Protein AF-A0A838JG10-F1 (afdb_monomer_lite)

Structure (mmCIF, N/CA/C/O backbone):
data_AF-A0A838JG10-F1
#
_entry.id   AF-A0A838JG10-F1
#
loop_
_atom_site.group_PDB
_atom_site.id
_atom_site.type_symbol
_atom_site.label_atom_id
_atom_site.label_alt_id
_atom_site.label_comp_id
_atom_site.label_asym_id
_atom_site.label_entity_id
_atom_site.label_seq_id
_atom_site.pdbx_PDB_ins_code
_atom_site.Cartn_x
_atom_site.Cartn_y
_atom_site.Cartn_z
_atom_site.occupancy
_atom_site.B_iso_or_equiv
_atom_site.auth_seq_id
_atom_site.auth_comp_id
_atom_site.auth_asym_id
_atom_site.auth_atom_id
_atom_site.pdbx_PDB_model_num
ATOM 1 N N . MET A 1 1 ? -24.596 0.867 86.442 1.00 43.28 1 MET A N 1
ATOM 2 C CA . MET A 1 1 ? -25.183 0.324 85.199 1.00 43.28 1 MET A CA 1
ATOM 3 C C . MET A 1 1 ? -25.718 1.485 84.362 1.00 43.28 1 MET A C 1
ATOM 5 O O . MET A 1 1 ? -26.882 1.828 84.488 1.00 43.28 1 MET A O 1
ATOM 9 N N . HIS A 1 2 ? -24.872 2.139 83.561 1.00 41.28 2 HIS A N 1
ATOM 10 C CA . HIS A 1 2 ? -25.312 3.164 82.606 1.00 41.28 2 HIS A CA 1
ATOM 11 C C . HIS A 1 2 ? -24.772 2.788 81.225 1.00 41.28 2 HIS A C 1
ATOM 13 O O . HIS A 1 2 ? -23.592 2.983 80.945 1.00 41.28 2 HIS A O 1
ATOM 19 N N . HIS A 1 3 ? -25.624 2.199 80.384 1.00 44.94 3 HIS A N 1
ATOM 20 C CA . HIS A 1 3 ? -25.320 1.977 78.973 1.00 44.94 3 HIS A CA 1
ATOM 21 C C . HIS A 1 3 ? -25.663 3.246 78.189 1.00 44.94 3 HIS A C 1
ATOM 23 O O . HIS A 1 3 ? -26.809 3.686 78.161 1.00 44.94 3 HIS A O 1
ATOM 29 N N . ARG A 1 4 ? -24.643 3.839 77.568 1.00 45.00 4 ARG A N 1
ATOM 30 C CA . ARG A 1 4 ? -24.759 4.925 76.591 1.00 45.00 4 ARG A CA 1
ATOM 31 C C . ARG A 1 4 ? -25.087 4.300 75.225 1.00 45.00 4 ARG A C 1
ATOM 33 O O . ARG A 1 4 ? -24.318 3.440 74.796 1.00 45.00 4 ARG A O 1
ATOM 40 N N . PRO A 1 5 ? -26.174 4.685 74.533 1.00 54.97 5 PRO A N 1
ATOM 41 C CA . PRO A 1 5 ? -26.432 4.186 73.190 1.00 54.97 5 PRO A CA 1
ATOM 42 C C . PRO A 1 5 ? -25.495 4.873 72.186 1.00 54.97 5 PRO A C 1
ATOM 44 O O . PRO A 1 5 ? -25.271 6.084 72.257 1.00 54.97 5 PRO A O 1
ATOM 47 N N . LEU A 1 6 ? -24.920 4.084 71.274 1.00 50.41 6 LEU A N 1
ATOM 48 C CA . LEU A 1 6 ? -24.186 4.580 70.109 1.00 50.41 6 LEU A CA 1
ATOM 49 C C . LEU A 1 6 ? -25.152 5.297 69.149 1.00 50.41 6 LEU A C 1
ATOM 51 O O . LEU A 1 6 ? -26.265 4.810 68.947 1.00 50.41 6 LEU A O 1
ATOM 55 N N . PRO A 1 7 ? -24.747 6.417 68.530 1.00 48.59 7 PRO A N 1
ATOM 56 C CA . PRO A 1 7 ? -25.546 7.059 67.498 1.00 48.59 7 PRO A CA 1
ATOM 57 C C . PRO A 1 7 ? -25.518 6.210 66.221 1.00 48.59 7 PRO A C 1
ATOM 59 O O . PRO A 1 7 ? -24.455 5.938 65.662 1.00 48.59 7 PRO A O 1
ATOM 62 N N . SER A 1 8 ? -26.700 5.791 65.771 1.00 53.75 8 SER A N 1
ATOM 63 C CA . SER A 1 8 ? -26.920 5.171 64.467 1.00 53.75 8 SER A CA 1
ATOM 64 C C . SER A 1 8 ? -26.377 6.077 63.363 1.00 53.75 8 SER A C 1
ATOM 66 O O . SER A 1 8 ? -26.793 7.230 63.237 1.00 53.75 8 SER A O 1
ATOM 68 N N . ALA A 1 9 ? -25.437 5.560 62.573 1.00 51.34 9 ALA A N 1
ATOM 69 C CA . ALA A 1 9 ? -24.919 6.252 61.402 1.00 51.34 9 ALA A CA 1
ATOM 70 C C . ALA A 1 9 ? -26.061 6.511 60.397 1.00 51.34 9 ALA A C 1
ATOM 72 O O . ALA A 1 9 ? -26.888 5.618 60.175 1.00 51.34 9 ALA A O 1
ATOM 73 N N . PRO A 1 10 ? -26.131 7.700 59.774 1.00 46.53 10 PRO A N 1
ATOM 74 C CA . PRO A 1 10 ? -27.102 7.960 58.727 1.00 46.53 10 PRO A CA 1
ATOM 75 C C . PRO A 1 10 ? -26.766 7.070 57.530 1.00 46.53 10 PRO A C 1
ATOM 77 O O . PRO A 1 10 ? -25.676 7.150 56.963 1.00 46.53 10 PRO A O 1
ATOM 80 N N . SER A 1 11 ? -27.707 6.204 57.154 1.00 52.12 11 SER A N 1
ATOM 81 C CA . SER A 1 11 ? -27.669 5.528 55.861 1.00 52.12 11 SER A CA 1
ATOM 82 C C . SER A 1 11 ? -27.701 6.608 54.786 1.00 52.12 11 SER A C 1
ATOM 84 O O . SER A 1 11 ? -28.732 7.241 54.565 1.00 52.12 11 SER A O 1
ATOM 86 N N . VAL A 1 12 ? -26.551 6.862 54.163 1.00 50.47 12 VAL A N 1
ATOM 87 C CA . VAL A 1 12 ? -26.443 7.718 52.984 1.00 50.47 12 VAL A CA 1
ATOM 88 C C . VAL A 1 12 ? -27.123 6.965 51.845 1.00 50.47 12 VAL A C 1
ATOM 90 O O . VAL A 1 12 ? -26.507 6.182 51.128 1.00 50.47 12 VAL A O 1
ATOM 93 N N . LEU A 1 13 ? -28.436 7.155 51.734 1.00 50.59 13 LEU A N 1
ATOM 94 C CA . LEU A 1 13 ? -29.203 6.831 50.543 1.00 50.59 13 LEU A CA 1
ATOM 95 C C . LEU A 1 13 ? -28.667 7.731 49.427 1.00 50.59 13 LEU A C 1
ATOM 97 O O . LEU A 1 13 ? -29.033 8.903 49.337 1.00 50.59 13 LEU A O 1
ATOM 101 N N . LEU A 1 14 ? -27.757 7.200 48.606 1.00 57.00 14 LEU A N 1
ATOM 102 C CA . LEU A 1 14 ? -27.465 7.809 47.315 1.00 57.00 14 LEU A CA 1
ATOM 103 C C . LEU A 1 14 ? -28.790 7.970 46.549 1.00 57.00 14 LEU A C 1
ATOM 105 O O . LEU A 1 14 ? -29.633 7.068 46.590 1.00 57.00 14 LEU A O 1
ATOM 109 N N . PRO A 1 15 ? -29.004 9.098 45.854 1.00 52.41 15 PRO A N 1
ATOM 110 C CA . PRO A 1 15 ? -30.219 9.310 45.088 1.00 52.41 15 PRO A CA 1
ATOM 111 C C . PRO A 1 15 ? -30.260 8.307 43.929 1.00 52.41 15 PRO A C 1
ATOM 113 O O . PRO A 1 15 ? -29.590 8.472 42.913 1.00 52.41 15 PRO A O 1
ATOM 116 N N . SER A 1 16 ? -31.085 7.270 44.093 1.00 59.03 16 SER A N 1
ATOM 117 C CA . SER A 1 16 ? -31.352 6.186 43.133 1.00 59.03 16 SER A CA 1
ATOM 118 C C . SER A 1 16 ? -31.688 6.671 41.711 1.00 59.03 16 SER A C 1
ATOM 120 O O . SER A 1 16 ? -31.521 5.912 40.759 1.00 59.03 16 SER A O 1
ATOM 122 N N . ALA A 1 17 ? -32.112 7.930 41.553 1.00 59.62 17 ALA A N 1
ATOM 123 C CA . ALA A 1 17 ? -32.382 8.558 40.263 1.00 59.62 17 ALA A CA 1
ATOM 124 C C . ALA A 1 17 ? -31.129 8.679 39.370 1.00 59.62 17 ALA A C 1
ATOM 126 O O . ALA A 1 17 ? -31.182 8.307 38.202 1.00 59.62 17 ALA A O 1
ATOM 127 N N . ALA A 1 18 ? -29.980 9.094 39.921 1.00 68.06 18 ALA A N 1
ATOM 128 C CA . ALA A 1 18 ? -28.747 9.267 39.140 1.00 68.06 18 ALA A CA 1
ATOM 129 C C . ALA A 1 18 ? -28.160 7.927 38.655 1.00 68.06 18 ALA A C 1
ATOM 131 O O . ALA A 1 18 ? -27.518 7.844 37.608 1.00 68.06 18 ALA A O 1
ATOM 132 N N . GLU A 1 19 ? -28.402 6.856 39.412 1.00 76.50 19 GLU A N 1
ATOM 133 C CA . GLU A 1 19 ? -27.987 5.502 39.048 1.00 76.50 19 GLU A CA 1
ATOM 134 C C . GLU A 1 19 ? -28.847 4.930 37.908 1.00 76.50 19 GLU A C 1
ATOM 136 O O . GLU A 1 19 ? -28.346 4.188 37.060 1.00 76.50 19 GLU A O 1
ATOM 141 N N . GLY A 1 20 ? -30.130 5.309 37.853 1.00 81.44 20 GLY A N 1
ATOM 142 C CA . GLY A 1 20 ? -31.037 4.990 36.750 1.00 81.44 20 GLY A CA 1
ATOM 143 C C . GLY A 1 20 ? -30.605 5.639 35.435 1.00 81.44 20 GLY A C 1
ATOM 144 O O . GLY A 1 20 ? -30.523 4.950 34.417 1.00 81.44 20 GLY A O 1
ATOM 145 N N . ASP A 1 21 ? -30.242 6.923 35.475 1.00 89.50 21 ASP A N 1
ATOM 146 C CA . ASP A 1 21 ? -29.783 7.675 34.299 1.00 89.50 21 ASP A CA 1
ATOM 147 C C . ASP A 1 21 ? -28.481 7.097 33.720 1.00 89.50 21 ASP A C 1
ATOM 149 O O . ASP A 1 21 ? -28.356 6.911 32.507 1.00 89.50 21 ASP A O 1
ATOM 153 N N . LEU A 1 22 ? -27.525 6.722 34.580 1.00 90.25 22 LEU A N 1
ATOM 154 C CA . LEU A 1 22 ? -26.274 6.085 34.151 1.00 90.25 22 LEU A CA 1
ATOM 155 C C . LEU A 1 22 ? -26.526 4.717 33.494 1.00 90.25 22 LEU A C 1
ATOM 157 O O . LEU A 1 22 ? -25.921 4.393 32.470 1.00 90.25 22 LEU A O 1
ATOM 161 N N . ARG A 1 23 ? -27.434 3.911 34.060 1.00 93.81 23 ARG A N 1
ATOM 162 C CA . ARG A 1 23 ? -27.815 2.608 33.490 1.00 93.81 23 ARG A CA 1
ATOM 163 C C . ARG A 1 23 ? -28.500 2.770 32.134 1.00 93.81 23 ARG A C 1
ATOM 165 O O . ARG A 1 23 ? -28.189 2.014 31.218 1.00 93.81 23 ARG A O 1
ATOM 172 N N . GLN A 1 24 ? -29.375 3.765 31.977 1.00 93.56 24 GLN A N 1
ATOM 173 C CA . GLN A 1 24 ? -29.983 4.082 30.681 1.00 93.56 24 GLN A CA 1
ATOM 174 C C . GLN A 1 24 ? -28.935 4.521 29.654 1.00 93.56 24 GLN A C 1
ATOM 176 O O . GLN A 1 24 ? -28.964 4.042 28.521 1.00 93.56 24 GLN A O 1
ATOM 181 N N . MET A 1 25 ? -27.973 5.360 30.052 1.00 93.81 25 MET A N 1
ATOM 182 C CA . MET A 1 25 ? -26.877 5.787 29.180 1.00 93.81 25 MET A CA 1
ATOM 183 C C . MET A 1 25 ? -26.021 4.601 28.716 1.00 93.81 25 MET A C 1
ATOM 185 O O . MET A 1 25 ? -25.688 4.509 27.537 1.00 93.81 25 MET A O 1
ATOM 189 N N . LEU A 1 26 ? -25.703 3.659 29.612 1.00 96.50 26 LEU A N 1
ATOM 190 C CA . LEU A 1 26 ? -24.956 2.446 29.259 1.00 96.50 26 LEU A CA 1
ATOM 191 C C . LEU A 1 26 ? -25.726 1.551 28.285 1.00 96.50 26 LEU A C 1
ATOM 193 O O . LEU A 1 26 ? -25.140 1.080 27.312 1.00 96.50 26 LEU A O 1
ATOM 197 N N . LEU A 1 27 ? -27.030 1.350 28.501 1.00 96.94 27 LEU A N 1
ATOM 198 C CA . LEU A 1 27 ? -27.873 0.587 27.575 1.00 96.94 27 LEU A CA 1
ATOM 199 C C . LEU A 1 27 ? -27.954 1.262 26.201 1.00 96.94 27 LEU A C 1
ATOM 201 O O . LEU A 1 27 ? -27.868 0.585 25.176 1.00 96.94 27 LEU A O 1
ATOM 205 N N . HIS A 1 28 ? -28.068 2.591 26.174 1.00 97.69 28 HIS A N 1
ATOM 206 C CA . HIS A 1 28 ? -28.067 3.364 24.938 1.00 97.69 28 HIS A CA 1
ATOM 207 C C . HIS A 1 28 ? -26.740 3.223 24.182 1.00 97.69 28 HIS A C 1
ATOM 209 O O . HIS A 1 28 ? -26.737 2.905 22.994 1.00 97.69 28 HIS A O 1
ATOM 215 N N . LEU A 1 29 ? -25.610 3.383 24.878 1.00 97.25 29 LEU A N 1
ATOM 216 C CA . LEU A 1 29 ? -24.285 3.244 24.279 1.00 97.25 29 LEU A CA 1
ATOM 217 C C . LEU A 1 29 ? -24.046 1.815 23.769 1.00 97.25 29 LEU A C 1
ATOM 219 O O . LEU A 1 29 ? -23.514 1.627 22.678 1.00 97.25 29 LEU A O 1
ATOM 223 N N . GLN A 1 30 ? -24.478 0.800 24.522 1.00 97.56 30 GLN A N 1
ATOM 224 C CA . GLN A 1 30 ? -24.382 -0.600 24.112 1.00 97.56 30 GLN A CA 1
ATOM 225 C C . GLN A 1 30 ? -25.194 -0.871 22.838 1.00 97.56 30 GLN A C 1
ATOM 227 O O . GLN A 1 30 ? -24.690 -1.526 21.925 1.00 97.56 30 GLN A O 1
ATOM 232 N N . ALA A 1 31 ? -26.415 -0.335 22.740 1.00 97.25 31 ALA A N 1
ATOM 233 C CA . ALA A 1 31 ? -27.226 -0.429 21.528 1.00 97.25 31 ALA A CA 1
ATOM 234 C C . ALA A 1 31 ? -26.563 0.291 20.340 1.00 97.25 31 ALA A C 1
ATOM 236 O O . ALA A 1 31 ? -26.563 -0.227 19.222 1.00 97.25 31 ALA A O 1
ATOM 237 N N . GLN A 1 32 ? -25.938 1.447 20.581 1.00 97.94 32 GLN A N 1
ATOM 238 C CA . GLN A 1 32 ? -25.212 2.189 19.552 1.00 97.94 32 GLN A CA 1
ATOM 239 C C . GLN A 1 32 ? -23.989 1.414 19.042 1.00 97.94 32 GLN A C 1
ATOM 241 O O . GLN A 1 32 ? -23.772 1.340 17.833 1.00 97.94 32 GLN A O 1
ATOM 246 N N . VAL A 1 33 ? -23.214 0.791 19.936 1.00 98.12 33 VAL A N 1
ATOM 247 C CA . VAL A 1 33 ? -22.077 -0.061 19.553 1.00 98.12 33 VAL A CA 1
ATOM 248 C C . VAL A 1 33 ? -22.550 -1.268 18.746 1.00 98.12 33 VAL A C 1
ATOM 250 O O . VAL A 1 33 ? -21.944 -1.569 17.721 1.00 98.12 33 VAL A O 1
ATOM 253 N N . ALA A 1 34 ? -23.644 -1.920 19.150 1.00 97.62 34 ALA A N 1
ATOM 254 C CA . ALA A 1 34 ? -24.214 -3.037 18.398 1.00 97.62 34 ALA A CA 1
ATOM 255 C C . ALA A 1 34 ? -24.642 -2.613 16.981 1.00 97.62 34 ALA A C 1
ATOM 257 O O . ALA A 1 34 ? -24.308 -3.288 16.009 1.00 97.62 34 ALA A O 1
ATOM 258 N N . SER A 1 35 ? -25.293 -1.452 16.846 1.00 98.12 35 SER A N 1
ATOM 259 C CA . SER A 1 35 ? -25.674 -0.906 15.539 1.00 98.12 35 SER A CA 1
ATOM 260 C C . SER A 1 35 ? -24.460 -0.580 14.663 1.00 98.12 35 SER A C 1
ATOM 262 O O . SER A 1 35 ? -24.440 -0.926 13.484 1.00 98.12 35 SER A O 1
ATOM 264 N N . LEU A 1 36 ? -23.414 0.030 15.231 1.00 98.44 36 LEU A N 1
ATOM 265 C CA . LEU A 1 36 ? -22.176 0.314 14.498 1.00 98.44 36 LEU A CA 1
ATOM 266 C C . LEU A 1 36 ? -21.469 -0.969 14.052 1.00 98.44 36 LEU A C 1
ATOM 268 O O . LEU A 1 36 ? -20.949 -1.029 12.939 1.00 98.44 36 LEU A O 1
ATOM 272 N N . GLN A 1 37 ? -21.456 -2.001 14.895 1.00 97.38 37 GLN A N 1
ATOM 273 C CA . GLN A 1 37 ? -20.905 -3.306 14.536 1.00 97.38 37 GLN A CA 1
ATOM 274 C C . GLN A 1 37 ? -21.667 -3.925 13.361 1.00 97.38 37 GLN A C 1
ATOM 276 O O . GLN A 1 37 ? -21.029 -4.396 12.424 1.00 97.38 37 GLN A O 1
ATOM 281 N N . GLU A 1 38 ? -23.000 -3.863 13.362 1.00 98.06 38 GLU A N 1
ATOM 282 C CA . GLU A 1 38 ? -23.835 -4.354 12.258 1.00 98.06 38 GLU A CA 1
ATOM 283 C C . GLU A 1 38 ? -23.609 -3.569 10.954 1.00 98.06 38 GLU A C 1
ATOM 285 O O . GLU A 1 38 ? -23.497 -4.144 9.872 1.00 98.06 38 GLU A O 1
ATOM 290 N N . GLN A 1 39 ? -23.453 -2.247 11.041 1.00 97.81 39 GLN A N 1
ATOM 291 C CA . GLN A 1 39 ? -23.120 -1.425 9.875 1.00 97.81 39 GLN A CA 1
ATOM 292 C C . GLN A 1 39 ? -21.736 -1.765 9.306 1.00 97.81 39 GLN A C 1
ATOM 294 O O . GLN A 1 39 ? -21.566 -1.846 8.086 1.00 97.81 39 GLN A O 1
ATOM 299 N N . LEU A 1 40 ? -20.743 -1.993 10.171 1.00 97.88 40 LEU A N 1
ATOM 300 C CA . LEU A 1 40 ? -19.398 -2.384 9.753 1.00 97.88 40 LEU A CA 1
ATOM 301 C C . LEU A 1 40 ? -19.371 -3.781 9.129 1.00 97.88 40 LEU A C 1
ATOM 303 O O . LEU A 1 40 ? -18.676 -3.970 8.130 1.00 97.88 40 LEU A O 1
ATOM 307 N N . THR A 1 41 ? -20.117 -4.748 9.671 1.00 97.69 41 THR A N 1
ATOM 308 C CA . THR A 1 41 ? -20.202 -6.091 9.079 1.00 97.69 41 THR A CA 1
ATOM 309 C C . THR A 1 41 ? -20.883 -6.045 7.719 1.00 97.69 41 THR A C 1
ATOM 311 O O . THR A 1 41 ? -20.363 -6.632 6.771 1.00 97.69 41 THR A O 1
ATOM 314 N N . HIS A 1 42 ? -21.974 -5.287 7.584 1.00 97.81 42 HIS A N 1
ATOM 315 C CA . HIS A 1 42 ? -22.641 -5.084 6.301 1.00 97.81 42 HIS A CA 1
ATOM 316 C C . HIS A 1 42 ? -21.686 -4.486 5.258 1.00 97.81 42 HIS A C 1
ATOM 318 O O . HIS A 1 42 ? -21.533 -5.027 4.163 1.00 97.81 42 HIS A O 1
ATOM 324 N N . LEU A 1 43 ? -20.977 -3.407 5.607 1.00 97.69 43 LEU A N 1
ATOM 325 C CA . LEU A 1 43 ? -20.020 -2.780 4.696 1.00 97.69 43 LEU A CA 1
ATOM 326 C C . LEU A 1 43 ? -18.852 -3.716 4.346 1.00 97.69 43 LEU A C 1
ATOM 328 O O . LEU A 1 43 ? -18.413 -3.749 3.198 1.00 97.69 43 LEU A O 1
ATOM 332 N N . ALA A 1 44 ? -18.350 -4.494 5.309 1.00 94.81 44 ALA A N 1
ATOM 333 C CA . ALA A 1 44 ? -17.284 -5.461 5.065 1.00 94.81 44 ALA A CA 1
ATOM 334 C C . ALA A 1 44 ? -17.708 -6.539 4.056 1.00 94.81 44 ALA A C 1
ATOM 336 O O . ALA A 1 44 ? -16.923 -6.882 3.169 1.00 94.81 44 ALA A O 1
ATOM 337 N N . LEU A 1 45 ? -18.944 -7.039 4.157 1.00 97.62 45 LEU A N 1
ATOM 338 C CA . LEU A 1 45 ? -19.499 -8.005 3.207 1.00 97.62 45 LEU A CA 1
ATOM 339 C C . LEU A 1 45 ? -19.642 -7.406 1.804 1.00 97.62 45 LEU A C 1
ATOM 341 O O . LEU A 1 45 ? -19.237 -8.046 0.834 1.00 97.62 45 LEU A O 1
ATOM 345 N N . GLU A 1 46 ? -20.122 -6.168 1.688 1.00 97.25 46 GLU A N 1
ATOM 346 C CA . GLU A 1 46 ? -20.224 -5.478 0.394 1.00 97.25 46 GLU A CA 1
ATOM 347 C C . GLU A 1 46 ? -18.850 -5.288 -0.265 1.00 97.25 46 GLU A C 1
ATOM 349 O O . GLU A 1 46 ? -18.665 -5.615 -1.438 1.00 97.25 46 GLU A O 1
ATOM 354 N N . VAL A 1 47 ? -17.835 -4.873 0.499 1.00 96.19 47 VAL A N 1
ATOM 355 C CA . VAL A 1 47 ? -16.462 -4.738 -0.019 1.00 96.19 47 VAL A CA 1
ATOM 356 C C . VAL A 1 47 ? -15.892 -6.086 -0.476 1.00 96.19 47 VAL A C 1
ATOM 358 O O . VAL A 1 47 ? -15.158 -6.142 -1.467 1.00 96.19 47 VAL A O 1
ATOM 361 N N . LEU A 1 48 ? -16.193 -7.180 0.230 1.00 93.31 48 LEU A N 1
ATOM 362 C CA . LEU A 1 48 ? -15.771 -8.521 -0.181 1.00 93.31 48 LEU A CA 1
ATOM 363 C C . LEU A 1 48 ? -16.448 -8.942 -1.488 1.00 93.31 48 LEU A C 1
ATOM 36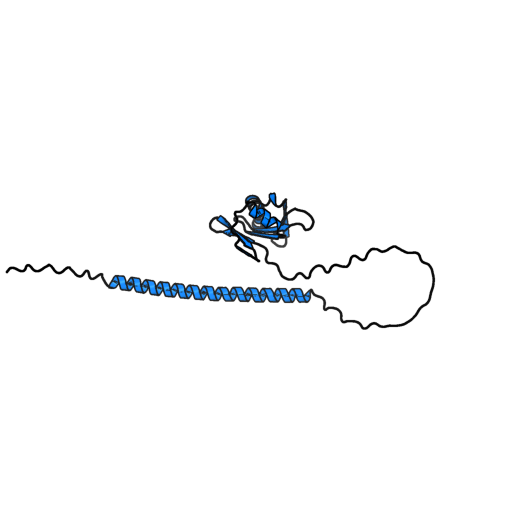5 O O . LEU A 1 48 ? -15.761 -9.413 -2.395 1.00 93.31 48 LEU A O 1
ATOM 369 N N . ARG A 1 49 ? -17.754 -8.695 -1.613 1.00 95.19 49 ARG A N 1
ATOM 370 C CA . ARG A 1 49 ? -18.531 -8.992 -2.818 1.00 95.19 49 ARG A CA 1
ATOM 371 C C . ARG A 1 49 ? -18.017 -8.229 -4.036 1.00 95.19 49 ARG A C 1
ATOM 373 O O . ARG A 1 49 ? -17.807 -8.822 -5.091 1.00 95.19 49 ARG A O 1
ATOM 380 N N . GLU A 1 50 ? -17.755 -6.9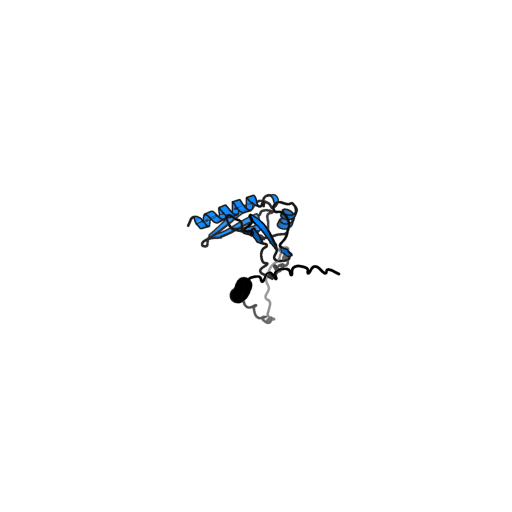30 -3.900 1.00 92.81 50 GLU A N 1
ATOM 381 C CA . GLU A 1 50 ? -17.180 -6.135 -4.992 1.00 92.81 50 GLU A CA 1
ATOM 382 C C . GLU A 1 50 ? -15.808 -6.660 -5.425 1.00 92.81 50 GLU A C 1
ATOM 384 O O . GLU A 1 50 ? -15.505 -6.736 -6.620 1.00 92.81 50 GLU A O 1
ATOM 389 N N . ARG A 1 51 ? -14.961 -7.041 -4.461 1.00 88.00 51 ARG A N 1
ATOM 390 C CA . ARG A 1 51 ? -13.639 -7.607 -4.756 1.00 88.00 51 ARG A CA 1
ATOM 391 C C . ARG A 1 51 ? -13.742 -8.927 -5.505 1.00 88.00 51 ARG A C 1
ATOM 393 O O . ARG A 1 51 ? -12.954 -9.133 -6.429 1.00 88.00 51 ARG A O 1
ATOM 400 N N . GLU A 1 52 ? -14.681 -9.788 -5.126 1.00 92.31 52 GLU A N 1
ATOM 401 C CA . GLU A 1 52 ? -14.941 -11.055 -5.809 1.00 92.31 52 GLU A CA 1
ATOM 402 C C . GLU A 1 52 ? -15.371 -10.807 -7.257 1.00 92.31 52 GLU A C 1
ATOM 404 O O . GLU A 1 52 ? -14.679 -11.257 -8.172 1.00 92.31 52 GLU A O 1
ATOM 409 N N . LEU A 1 53 ? -16.385 -9.965 -7.481 1.00 91.62 53 LEU A N 1
ATOM 410 C CA . LEU A 1 53 ? -16.853 -9.607 -8.826 1.00 91.62 53 LEU A CA 1
ATOM 411 C C . LEU A 1 53 ? -15.731 -9.038 -9.699 1.00 91.62 53 LEU A C 1
ATOM 413 O O . LEU A 1 53 ? -15.557 -9.431 -10.854 1.00 91.62 53 LEU A O 1
ATOM 417 N N . HIS A 1 54 ? -14.927 -8.126 -9.151 1.00 85.81 54 HIS A N 1
ATOM 418 C CA . HIS A 1 54 ? -13.816 -7.548 -9.896 1.00 85.81 54 HIS A CA 1
ATOM 419 C C . HIS A 1 54 ? -12.725 -8.591 -10.189 1.00 85.81 54 HIS A C 1
ATOM 421 O O . HIS A 1 54 ? -12.088 -8.550 -11.246 1.00 85.81 54 HIS A O 1
ATOM 427 N N . SER A 1 55 ? -12.503 -9.547 -9.285 1.00 81.56 55 SER A N 1
ATOM 428 C CA . SER A 1 55 ? -11.569 -10.648 -9.521 1.00 81.56 55 SER A CA 1
ATOM 429 C C . SER A 1 55 ? -12.050 -11.578 -10.638 1.00 81.56 55 SER A C 1
ATOM 431 O O . SER A 1 55 ? -11.266 -11.881 -11.539 1.00 81.56 55 SER A O 1
ATOM 433 N N . GLU A 1 56 ? -13.337 -11.929 -10.660 1.00 90.31 56 GLU A N 1
ATOM 434 C CA . GLU A 1 56 ? -13.951 -12.757 -11.702 1.00 90.31 56 GLU A CA 1
ATOM 435 C C . GLU A 1 56 ? -13.916 -12.073 -13.069 1.00 90.31 56 GLU A C 1
ATOM 437 O O . GLU A 1 56 ? -13.537 -12.688 -14.066 1.00 90.31 56 GLU A O 1
ATOM 442 N N . GLN A 1 57 ? -14.236 -10.777 -13.129 1.00 83.25 57 GLN A N 1
ATOM 443 C CA . GLN A 1 57 ? -14.131 -9.991 -14.361 1.00 83.25 57 GLN A CA 1
ATOM 444 C C . GLN A 1 57 ? -12.705 -9.999 -14.914 1.00 83.25 57 GLN A C 1
ATOM 446 O O . GLN A 1 57 ? -12.502 -10.157 -16.118 1.00 83.25 57 GLN A O 1
ATOM 451 N N . ARG A 1 58 ? -11.701 -9.859 -14.039 1.00 85.06 58 ARG A N 1
ATOM 452 C CA . ARG A 1 58 ? -10.293 -9.927 -14.440 1.00 85.06 58 ARG A CA 1
ATOM 453 C C . ARG A 1 58 ? -9.897 -11.321 -14.914 1.00 85.06 58 ARG A C 1
ATOM 455 O O . ARG A 1 58 ? -9.122 -11.402 -15.860 1.00 85.06 58 ARG A O 1
ATOM 462 N N . LEU A 1 59 ? -10.406 -12.386 -14.295 1.00 81.19 59 LEU A N 1
ATOM 463 C CA . LEU A 1 59 ? -10.179 -13.757 -14.760 1.00 81.19 59 LEU A CA 1
ATOM 464 C C . LEU A 1 59 ? -10.780 -13.964 -16.152 1.00 81.19 59 LEU A C 1
ATOM 466 O O . LEU A 1 59 ? -10.045 -14.344 -17.057 1.00 81.19 59 LEU A O 1
ATOM 470 N N . ARG A 1 60 ? -12.043 -13.580 -16.369 1.00 86.44 60 ARG A N 1
ATOM 471 C CA . ARG A 1 60 ? -12.685 -13.652 -17.694 1.00 86.44 60 ARG A CA 1
ATOM 472 C C . ARG A 1 60 ? -11.937 -12.849 -18.756 1.00 86.44 60 ARG A C 1
ATOM 474 O O . ARG A 1 60 ? -11.740 -13.325 -19.866 1.00 86.44 60 ARG A O 1
ATOM 481 N N . ALA A 1 61 ? -11.480 -11.642 -18.424 1.00 85.00 61 ALA A N 1
ATOM 482 C CA . ALA A 1 61 ? -10.692 -10.821 -19.343 1.00 85.00 61 ALA A CA 1
ATOM 483 C C . ALA A 1 61 ? -9.313 -11.427 -19.668 1.00 85.00 61 ALA A C 1
ATOM 485 O O . ALA A 1 61 ? -8.743 -11.129 -20.713 1.00 85.00 61 ALA A O 1
ATOM 486 N N . LEU A 1 62 ? -8.749 -12.245 -18.774 1.00 79.81 62 LEU A N 1
ATOM 487 C CA . LEU A 1 62 ? -7.522 -12.991 -19.049 1.00 79.81 62 LEU A CA 1
ATOM 488 C C . LEU A 1 62 ? -7.803 -14.250 -19.869 1.00 79.81 62 LEU A C 1
ATOM 490 O O . LEU A 1 62 ? -7.016 -14.561 -20.756 1.00 79.81 62 LEU A O 1
ATOM 494 N N . GLU A 1 63 ? -8.915 -14.941 -19.622 1.00 81.75 63 GLU A N 1
ATOM 495 C CA . GLU A 1 63 ? -9.347 -16.097 -20.417 1.00 81.75 63 GLU A CA 1
ATOM 496 C C . GLU A 1 63 ? -9.545 -15.728 -21.890 1.00 81.75 63 GLU A C 1
ATOM 498 O O . GLU A 1 63 ? -9.099 -16.467 -22.761 1.00 81.75 63 GLU A O 1
ATOM 503 N N . THR A 1 64 ? -10.103 -14.551 -22.194 1.00 80.94 64 THR A N 1
ATOM 504 C CA . THR A 1 64 ? -10.244 -14.082 -23.587 1.00 80.94 64 THR A CA 1
ATOM 505 C C . THR A 1 64 ? -8.910 -13.780 -24.276 1.00 80.94 64 THR A C 1
ATOM 507 O O . THR A 1 64 ? -8.847 -13.761 -25.503 1.00 80.94 64 THR A O 1
ATOM 510 N N . LEU A 1 65 ? -7.840 -13.546 -23.509 1.00 76.56 65 LEU A N 1
ATOM 511 C CA . LEU A 1 65 ? -6.487 -13.298 -24.017 1.00 76.56 65 LEU A CA 1
ATOM 512 C C . LEU A 1 65 ? -5.658 -14.583 -24.167 1.00 76.56 65 LEU A C 1
ATOM 514 O O . LEU A 1 65 ? -4.574 -14.528 -24.749 1.00 76.56 65 LEU A O 1
ATOM 518 N N . VAL A 1 66 ? -6.130 -15.722 -23.650 1.00 63.03 66 VAL A N 1
ATOM 519 C CA . VAL A 1 66 ? -5.493 -17.029 -23.839 1.00 63.03 66 VAL A CA 1
ATOM 520 C C . VAL A 1 66 ? -6.119 -17.686 -25.076 1.00 63.03 66 VAL A C 1
ATOM 522 O O . VAL A 1 66 ? -7.296 -18.037 -25.043 1.00 63.03 66 VAL A O 1
ATOM 525 N N . PRO A 1 67 ? -5.375 -17.871 -26.185 1.00 56.16 67 PRO A N 1
ATOM 526 C CA . PRO A 1 67 ? -5.886 -18.613 -27.334 1.00 56.16 67 PRO A CA 1
ATOM 527 C C . PRO A 1 67 ? -6.237 -20.046 -26.908 1.00 56.16 67 PRO A C 1
ATOM 529 O O . PRO A 1 67 ? -5.475 -20.631 -26.129 1.00 56.16 67 PRO A O 1
ATOM 532 N N . PRO A 1 68 ? -7.326 -20.651 -27.420 1.00 52.00 68 PRO A N 1
ATOM 533 C CA . PRO A 1 68 ? -7.572 -22.066 -27.190 1.00 52.00 68 PRO A CA 1
ATOM 534 C C . PRO A 1 68 ? -6.371 -22.833 -27.741 1.00 52.00 68 PRO A C 1
ATOM 536 O O . PRO A 1 68 ? -6.006 -22.678 -28.909 1.00 52.00 68 PRO A O 1
ATOM 539 N N . ALA A 1 69 ? -5.709 -23.602 -26.876 1.00 46.44 69 ALA A N 1
ATOM 540 C CA . ALA A 1 69 ? -4.614 -24.465 -27.277 1.00 46.44 69 ALA A CA 1
ATOM 541 C C . ALA A 1 69 ? -5.086 -25.321 -28.457 1.00 46.44 69 ALA A C 1
ATOM 543 O O . ALA A 1 69 ? -6.105 -26.007 -28.370 1.00 46.44 69 ALA A O 1
ATOM 544 N N . ALA A 1 70 ? -4.359 -25.203 -29.567 1.00 43.84 70 ALA A N 1
ATOM 545 C CA . ALA A 1 70 ? -4.606 -25.934 -30.791 1.00 43.84 70 ALA A CA 1
ATOM 546 C C . ALA A 1 70 ? -4.835 -27.421 -30.490 1.00 43.84 70 ALA A C 1
ATOM 548 O O . ALA A 1 70 ? -4.067 -28.063 -29.771 1.00 43.84 70 ALA A O 1
ATOM 549 N N . THR A 1 71 ? -5.910 -27.947 -31.063 1.00 46.22 71 THR A N 1
ATOM 550 C CA . THR A 1 71 ? -6.202 -29.374 -31.159 1.00 46.22 71 THR A CA 1
ATOM 551 C C . THR A 1 71 ? -4.974 -30.148 -31.652 1.00 46.22 71 THR A C 1
ATOM 553 O O . THR A 1 71 ? -4.306 -29.684 -32.581 1.00 46.22 71 THR A O 1
ATOM 556 N N . PRO A 1 72 ? -4.669 -31.333 -31.094 1.00 44.50 72 PRO A N 1
ATOM 557 C CA . PRO A 1 72 ? -3.594 -32.173 -31.601 1.00 44.50 72 PRO A CA 1
ATOM 558 C C . PRO A 1 72 ? -3.962 -32.662 -33.009 1.00 44.50 72 PRO A C 1
ATOM 560 O O . PRO A 1 72 ? -4.847 -33.498 -33.178 1.00 44.50 72 PRO A O 1
ATOM 563 N N . HIS A 1 73 ? -3.304 -32.111 -34.030 1.00 38.91 73 HIS A N 1
ATOM 564 C CA . HIS A 1 73 ? -3.405 -32.610 -35.399 1.00 38.91 73 HIS A CA 1
ATOM 565 C C . HIS A 1 73 ? -2.734 -33.992 -35.480 1.00 38.91 73 HIS A C 1
ATOM 567 O O . HIS A 1 73 ? -1.574 -34.115 -35.076 1.00 38.91 73 HIS A O 1
ATOM 573 N N . PRO A 1 74 ? -3.416 -35.035 -35.988 1.00 38.91 74 PRO A N 1
ATOM 574 C CA . PRO A 1 74 ? -2.787 -36.323 -36.213 1.00 38.91 74 PRO A CA 1
ATOM 575 C C . PRO A 1 74 ? -1.797 -36.212 -37.374 1.00 38.91 74 PRO A C 1
ATOM 577 O O . PRO A 1 74 ? -2.111 -35.705 -38.451 1.00 38.91 74 PRO A O 1
ATOM 580 N N . SER A 1 75 ? -0.584 -36.689 -37.117 1.00 42.47 75 SER A N 1
ATOM 581 C CA . SER A 1 75 ? 0.504 -36.861 -38.068 1.00 42.47 75 SER A CA 1
ATOM 582 C C . SER A 1 75 ? 0.031 -37.566 -39.343 1.00 42.47 75 SER A C 1
ATOM 584 O O . SER A 1 75 ? -0.315 -38.746 -39.305 1.00 42.47 75 SER A O 1
ATOM 586 N N . SER A 1 76 ? 0.068 -36.868 -40.480 1.00 33.16 76 SER A N 1
ATOM 587 C CA . SER A 1 76 ? -0.043 -37.498 -41.797 1.00 33.16 76 SER A CA 1
ATOM 588 C C . SER A 1 76 ? 1.354 -37.907 -42.253 1.00 33.16 76 SER A C 1
ATOM 590 O O . SER A 1 76 ? 2.165 -37.076 -42.659 1.00 33.16 76 SER A O 1
ATOM 592 N N . LEU A 1 77 ? 1.640 -39.199 -42.122 1.00 37.59 77 LEU A N 1
ATOM 593 C CA . LEU A 1 77 ? 2.782 -39.861 -42.738 1.00 37.59 77 LEU A CA 1
ATOM 594 C C . LEU A 1 77 ? 2.572 -39.998 -44.255 1.00 37.59 77 LEU A C 1
ATOM 596 O O . LEU A 1 77 ? 1.466 -40.276 -44.705 1.00 37.59 77 LEU A O 1
ATOM 600 N N . ALA A 1 78 ? 3.704 -39.933 -44.959 1.00 35.00 78 ALA A N 1
ATOM 601 C CA . ALA A 1 78 ? 3.988 -40.473 -46.290 1.00 35.00 78 ALA A CA 1
ATOM 602 C C . ALA A 1 78 ? 3.579 -39.651 -47.526 1.00 35.00 78 ALA A C 1
ATOM 604 O O . ALA A 1 78 ? 2.410 -39.572 -47.885 1.00 35.00 78 ALA A O 1
ATOM 605 N N . GLN A 1 79 ? 4.613 -39.145 -48.213 1.00 36.72 79 GLN A N 1
ATOM 606 C CA . GLN A 1 79 ? 4.995 -39.407 -49.620 1.00 36.72 79 GLN A CA 1
ATOM 607 C C . GLN A 1 79 ? 5.649 -38.148 -50.211 1.00 36.72 79 GLN A C 1
ATOM 609 O O . GLN A 1 79 ? 5.214 -37.039 -49.936 1.00 36.72 79 GLN A O 1
ATOM 614 N N . ASP A 1 80 ? 6.646 -38.193 -51.081 1.00 32.53 80 ASP A N 1
ATOM 615 C CA . ASP A 1 80 ? 7.753 -39.111 -51.328 1.00 32.53 80 ASP A CA 1
ATOM 616 C C . ASP A 1 80 ? 8.776 -38.276 -52.132 1.00 32.53 80 ASP A C 1
ATOM 618 O O . ASP A 1 80 ? 8.470 -37.193 -52.635 1.00 32.53 80 ASP A O 1
ATOM 622 N N . GLN A 1 81 ? 10.012 -38.739 -52.186 1.00 36.16 81 GLN A N 1
ATOM 623 C CA . GLN A 1 81 ? 11.195 -38.004 -52.641 1.00 36.16 81 GLN A CA 1
ATOM 624 C C . GLN A 1 81 ? 11.188 -37.624 -54.136 1.00 36.16 81 GLN A C 1
ATOM 626 O O . GLN A 1 81 ? 10.813 -38.439 -54.967 1.00 36.16 81 GLN A O 1
ATOM 631 N N . THR A 1 82 ? 11.802 -36.481 -54.488 1.00 30.52 82 THR A N 1
ATOM 632 C CA . THR A 1 82 ? 12.737 -36.426 -55.636 1.00 30.52 82 THR A CA 1
ATOM 633 C C . THR A 1 82 ? 13.824 -35.357 -55.443 1.00 30.52 82 THR A C 1
ATOM 635 O O . THR A 1 82 ? 13.578 -34.157 -55.461 1.00 30.52 82 THR A O 1
ATOM 638 N N . THR A 1 83 ? 15.030 -35.876 -55.226 1.00 34.25 83 THR A N 1
ATOM 639 C CA . THR A 1 83 ? 16.407 -35.401 -55.437 1.00 34.25 83 THR A CA 1
ATOM 640 C C . THR A 1 83 ? 16.637 -34.125 -56.263 1.00 34.25 83 THR A C 1
ATOM 642 O O . THR A 1 83 ? 16.158 -34.037 -57.389 1.00 34.25 83 THR A O 1
ATOM 645 N N . THR A 1 84 ? 17.512 -33.222 -55.780 1.00 30.34 84 THR A N 1
ATOM 646 C CA . THR A 1 84 ? 18.786 -32.804 -56.433 1.00 30.34 84 THR A CA 1
ATOM 647 C C . THR A 1 84 ? 19.527 -31.737 -55.602 1.00 30.34 84 THR A C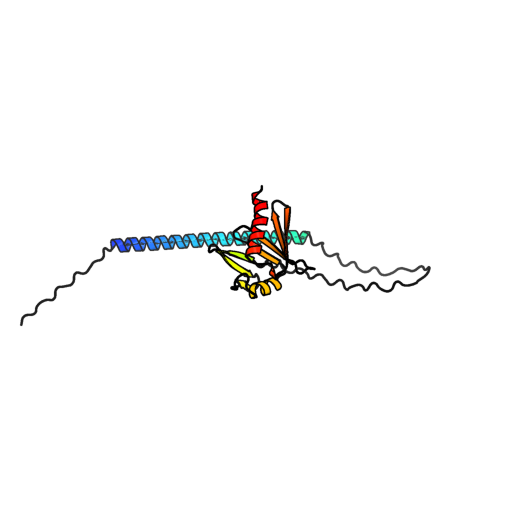 1
ATOM 649 O O . THR A 1 84 ? 19.002 -30.655 -55.378 1.00 30.34 84 THR A O 1
ATOM 652 N N . GLY A 1 85 ? 20.788 -32.023 -55.242 1.00 29.30 85 GLY A N 1
ATOM 653 C CA . GLY A 1 85 ? 21.875 -31.028 -55.263 1.00 29.30 85 GLY A CA 1
ATOM 654 C C . GLY A 1 85 ? 22.308 -30.318 -53.966 1.00 29.30 85 GLY A C 1
ATOM 655 O O . GLY A 1 85 ? 21.720 -29.321 -53.580 1.00 29.30 85 GLY A O 1
ATOM 656 N N . ALA A 1 86 ? 23.473 -30.747 -53.455 1.00 30.11 86 ALA A N 1
ATOM 657 C CA . ALA A 1 86 ? 24.516 -29.969 -52.754 1.00 30.11 86 ALA A CA 1
ATOM 658 C C . ALA A 1 86 ? 24.329 -29.525 -51.275 1.00 30.11 86 ALA A C 1
ATOM 660 O O . ALA A 1 86 ? 23.447 -28.756 -50.913 1.00 30.11 86 ALA A O 1
ATOM 661 N N . LEU A 1 87 ? 25.286 -29.949 -50.435 1.00 41.62 87 LEU A N 1
ATOM 662 C CA . LEU A 1 87 ? 25.607 -29.460 -49.079 1.00 41.62 87 LEU A CA 1
ATOM 663 C C . LEU A 1 87 ? 26.951 -28.692 -49.145 1.00 41.62 87 LEU A C 1
ATOM 665 O O . LEU A 1 87 ? 27.782 -29.066 -49.977 1.00 41.62 87 LEU A O 1
ATOM 669 N N . PRO A 1 88 ? 27.205 -27.660 -48.302 1.00 39.78 88 PRO A N 1
ATOM 670 C CA . PRO A 1 88 ? 27.576 -27.916 -46.904 1.00 39.78 88 PRO A CA 1
ATOM 671 C C . PRO A 1 88 ? 27.046 -26.917 -45.847 1.00 39.78 88 PRO A C 1
ATOM 673 O O . PRO A 1 88 ? 27.165 -25.706 -45.973 1.00 39.78 88 PRO A O 1
ATOM 676 N N . VAL A 1 89 ? 26.518 -27.496 -44.761 1.00 45.56 89 VAL A N 1
ATOM 677 C CA . VAL A 1 89 ? 26.653 -27.124 -43.332 1.00 45.56 89 VAL A CA 1
ATOM 678 C C . VAL A 1 89 ? 26.705 -25.630 -42.938 1.00 45.56 89 VAL A C 1
ATOM 680 O O . VAL A 1 89 ? 27.735 -24.982 -43.100 1.00 45.56 89 VAL A O 1
ATOM 683 N N . PRO A 1 90 ? 25.714 -25.151 -42.160 1.00 44.97 90 PRO A N 1
ATOM 684 C CA . PRO A 1 90 ? 25.939 -24.220 -41.057 1.00 44.97 90 PRO A CA 1
ATOM 685 C C . PRO A 1 90 ? 26.050 -24.996 -39.723 1.00 44.97 90 PRO A C 1
ATOM 687 O O . PRO A 1 90 ? 25.160 -25.793 -39.409 1.00 44.97 90 PRO A O 1
ATOM 690 N N . PRO A 1 91 ? 27.092 -24.802 -38.890 1.00 42.28 91 PRO A N 1
ATOM 691 C CA . PRO A 1 91 ? 27.101 -25.382 -37.557 1.00 42.28 91 PRO A CA 1
ATOM 692 C C . PRO A 1 91 ? 26.176 -24.570 -36.645 1.00 42.28 91 PRO A C 1
ATOM 694 O O . PRO A 1 91 ? 26.498 -23.474 -36.202 1.00 42.28 91 PRO A O 1
ATOM 697 N N . GLN A 1 92 ? 25.004 -25.153 -36.402 1.00 42.47 92 GLN A N 1
ATOM 698 C CA . GLN A 1 92 ? 24.313 -25.168 -35.115 1.00 42.47 92 GLN A CA 1
ATOM 699 C C . GLN A 1 92 ? 24.302 -23.834 -34.354 1.00 42.47 92 GLN A C 1
ATOM 701 O O . GLN A 1 92 ? 25.056 -23.619 -33.405 1.00 42.47 92 GLN A O 1
ATOM 706 N N . ALA A 1 93 ? 23.320 -22.988 -34.676 1.00 33.28 93 ALA A N 1
ATOM 707 C CA . ALA A 1 93 ? 22.707 -22.191 -33.627 1.00 33.28 93 ALA A CA 1
ATOM 708 C C . ALA A 1 93 ? 22.171 -23.191 -32.598 1.00 33.28 93 ALA A C 1
ATOM 710 O O . ALA A 1 93 ? 21.182 -23.877 -32.860 1.00 33.28 93 ALA A O 1
ATOM 711 N N . LEU A 1 94 ? 22.876 -23.334 -31.470 1.00 34.09 94 LEU A N 1
ATOM 712 C CA . LEU A 1 94 ? 22.346 -24.006 -30.295 1.00 34.09 94 LEU A CA 1
ATOM 713 C C . LEU A 1 94 ? 20.951 -23.435 -30.073 1.00 34.09 94 LEU A C 1
ATOM 715 O O . LEU A 1 94 ? 20.797 -22.272 -29.690 1.00 34.09 94 LEU A O 1
ATOM 719 N N . ALA A 1 95 ? 19.945 -24.261 -30.355 1.00 38.41 95 ALA A N 1
ATOM 720 C CA . ALA A 1 95 ? 18.602 -24.071 -29.873 1.00 38.41 95 ALA A CA 1
ATOM 721 C C . ALA A 1 95 ? 18.742 -23.970 -28.358 1.00 38.41 95 ALA A C 1
ATOM 723 O O . ALA A 1 95 ? 18.876 -24.968 -27.651 1.00 38.41 95 ALA A O 1
ATOM 724 N N . SER A 1 96 ? 18.815 -22.731 -27.874 1.00 43.16 96 SER A N 1
ATOM 725 C CA . SER A 1 96 ? 18.634 -22.449 -26.466 1.00 43.16 96 SER A CA 1
ATOM 726 C C . SER A 1 96 ? 17.312 -23.120 -26.127 1.00 43.16 96 SER A C 1
ATOM 728 O O . SER A 1 96 ? 16.327 -22.806 -26.805 1.00 43.16 96 SER A O 1
ATOM 730 N N . PRO A 1 97 ? 17.264 -24.071 -25.176 1.00 39.09 97 PRO A N 1
ATOM 731 C CA . PRO A 1 97 ? 15.989 -24.611 -24.757 1.00 39.09 97 PRO A CA 1
ATOM 732 C C . PRO A 1 97 ? 15.163 -23.392 -24.384 1.00 39.09 97 PRO A C 1
ATOM 734 O O . PRO A 1 97 ? 15.589 -22.582 -23.553 1.00 39.09 97 PRO A O 1
ATOM 737 N N . SER A 1 98 ? 14.056 -23.200 -25.097 1.00 42.16 98 SER A N 1
ATOM 738 C CA . SER A 1 98 ? 13.052 -22.191 -24.823 1.00 42.16 98 SER A CA 1
ATOM 739 C C . SER A 1 98 ? 12.556 -22.487 -23.420 1.00 42.16 98 SER A C 1
ATOM 741 O O . SER A 1 98 ? 11.609 -23.237 -23.205 1.00 42.16 98 SER A O 1
ATOM 743 N N . ARG A 1 99 ? 13.294 -21.957 -22.438 1.00 44.28 99 ARG A N 1
ATOM 744 C CA . ARG A 1 99 ? 12.974 -22.052 -21.028 1.00 44.28 99 ARG A CA 1
ATOM 745 C C . ARG A 1 99 ? 11.557 -21.511 -20.952 1.00 44.28 99 ARG A C 1
ATOM 747 O O . ARG A 1 99 ? 11.375 -20.350 -21.330 1.00 44.28 99 ARG A O 1
ATOM 754 N N . PRO A 1 100 ? 10.564 -22.311 -20.531 1.00 39.38 100 PRO A N 1
ATOM 755 C CA . PRO A 1 100 ? 9.232 -21.781 -20.342 1.00 39.38 100 PRO A CA 1
ATOM 756 C C . PRO A 1 100 ? 9.399 -20.612 -19.379 1.00 39.38 100 PRO A C 1
ATOM 758 O O . PRO A 1 100 ? 9.851 -20.788 -18.242 1.00 39.38 100 PRO A O 1
ATOM 761 N N . ALA A 1 101 ? 9.160 -19.393 -19.870 1.00 37.91 101 ALA A N 1
ATOM 762 C CA . ALA A 1 101 ? 9.086 -18.249 -18.989 1.00 37.91 101 ALA A CA 1
ATOM 763 C C . ALA A 1 101 ? 8.010 -18.627 -17.967 1.00 37.91 101 ALA A C 1
ATOM 765 O O . ALA A 1 101 ? 6.914 -19.017 -18.377 1.00 37.91 101 ALA A O 1
ATOM 766 N N . PRO A 1 102 ? 8.346 -18.643 -16.667 1.00 42.06 102 PRO A N 1
ATOM 767 C CA . PRO A 1 102 ? 7.524 -19.287 -15.662 1.00 42.06 102 PRO A CA 1
ATOM 768 C C . PRO A 1 102 ? 6.114 -18.724 -15.753 1.00 42.06 102 PRO A C 1
ATOM 770 O O . PRO A 1 102 ? 5.934 -17.500 -15.730 1.00 42.06 102 PRO A O 1
ATOM 773 N N . VAL A 1 103 ? 5.145 -19.635 -15.882 1.00 38.22 103 VAL A N 1
ATOM 774 C CA . VAL A 1 103 ? 3.718 -19.372 -15.706 1.00 38.22 103 VAL A CA 1
ATOM 775 C C . VAL A 1 103 ? 3.606 -18.417 -14.527 1.00 38.22 103 VAL A C 1
ATOM 777 O O . VAL A 1 103 ? 4.055 -18.731 -13.421 1.00 38.22 103 VAL A O 1
ATOM 780 N N . ARG A 1 104 ? 3.120 -17.196 -14.776 1.00 47.19 104 ARG A N 1
ATOM 781 C CA . ARG A 1 104 ? 2.968 -16.187 -13.727 1.00 47.19 104 ARG A CA 1
ATOM 782 C C . ARG A 1 104 ? 1.792 -16.584 -12.851 1.00 47.19 104 ARG A C 1
ATOM 784 O O . ARG A 1 104 ? 0.696 -16.054 -12.975 1.00 47.19 104 ARG A O 1
ATOM 791 N N . ILE A 1 105 ? 2.055 -17.538 -11.969 1.00 35.22 105 ILE A N 1
ATOM 792 C CA . ILE A 1 105 ? 1.174 -17.916 -10.882 1.00 35.22 105 ILE A CA 1
ATOM 793 C C . ILE A 1 105 ? 1.134 -16.728 -9.922 1.00 35.22 105 ILE A C 1
ATOM 795 O O . ILE A 1 105 ? 2.125 -16.388 -9.271 1.00 35.22 105 ILE A O 1
ATOM 799 N N . GLY A 1 106 ? -0.036 -16.101 -9.869 1.00 43.62 106 GLY A N 1
ATOM 800 C CA . GLY A 1 106 ? -0.427 -15.165 -8.831 1.00 43.62 106 GLY A CA 1
ATOM 801 C C . GLY A 1 106 ? -0.048 -13.722 -9.126 1.00 43.62 106 GLY A C 1
ATOM 802 O O . GLY A 1 106 ? 1.123 -13.360 -9.257 1.00 43.62 106 GLY A O 1
ATOM 803 N N . SER A 1 107 ? -1.063 -12.862 -9.131 1.00 47.47 107 SER A N 1
ATOM 804 C CA . SER A 1 107 ? -0.904 -11.444 -8.823 1.00 47.47 107 SER A CA 1
ATOM 805 C C . SER A 1 107 ? -0.248 -11.332 -7.442 1.00 47.47 107 SER A C 1
ATOM 807 O O . SER A 1 107 ? -0.944 -11.273 -6.434 1.00 47.47 107 SER A O 1
ATOM 809 N N . ARG A 1 108 ? 1.089 -11.384 -7.363 1.00 62.16 108 ARG A N 1
ATOM 810 C CA . ARG A 1 108 ? 1.808 -11.185 -6.102 1.00 62.16 108 ARG A CA 1
ATOM 811 C C . ARG A 1 108 ? 1.479 -9.772 -5.641 1.00 62.16 108 ARG A C 1
ATOM 813 O O . ARG A 1 108 ? 1.912 -8.806 -6.271 1.00 62.16 108 ARG A O 1
ATOM 820 N N . ALA A 1 109 ? 0.657 -9.668 -4.598 1.00 73.00 109 ALA A N 1
ATOM 821 C CA . ALA A 1 109 ? 0.380 -8.407 -3.935 1.00 73.00 109 ALA A CA 1
ATOM 822 C C . ALA A 1 109 ? 1.724 -7.729 -3.643 1.00 73.00 109 ALA A C 1
ATOM 824 O O . ALA A 1 109 ? 2.664 -8.376 -3.193 1.00 73.00 109 ALA A O 1
ATOM 825 N N . LEU A 1 110 ? 1.868 -6.463 -4.019 1.00 85.69 110 LEU A N 1
ATOM 826 C CA . LEU A 1 110 ? 3.133 -5.761 -3.842 1.00 85.69 110 LEU A CA 1
ATOM 827 C C . LEU A 1 110 ? 3.275 -5.368 -2.372 1.00 85.69 110 LEU A C 1
ATOM 829 O O . LEU A 1 110 ? 2.289 -4.895 -1.804 1.00 85.69 110 LEU A O 1
ATOM 833 N N . PRO A 1 111 ? 4.471 -5.502 -1.773 1.00 90.38 111 PRO A N 1
ATOM 834 C CA . PRO A 1 111 ? 4.727 -4.919 -0.467 1.00 90.38 111 PRO A CA 1
ATOM 835 C C . PRO A 1 111 ? 4.341 -3.440 -0.455 1.00 90.38 111 PRO A C 1
ATOM 837 O O . PRO A 1 111 ? 4.583 -2.725 -1.434 1.00 90.38 111 PRO A O 1
ATOM 840 N N . LEU A 1 112 ? 3.703 -3.009 0.626 1.00 91.06 112 LEU A N 1
ATOM 841 C CA . LEU A 1 112 ? 3.171 -1.666 0.799 1.00 91.06 112 LEU A CA 1
ATOM 842 C C . LEU A 1 112 ? 3.916 -0.971 1.931 1.00 91.06 112 LEU A C 1
ATOM 844 O O . LEU A 1 112 ? 4.012 -1.500 3.029 1.00 91.06 112 LEU A O 1
ATOM 848 N N . ILE A 1 113 ? 4.389 0.235 1.666 1.00 92.00 113 ILE A N 1
ATOM 849 C CA . ILE A 1 113 ? 4.916 1.150 2.671 1.00 92.00 113 ILE A CA 1
ATOM 850 C C . ILE A 1 113 ? 3.916 2.294 2.761 1.00 92.00 113 ILE A C 1
ATOM 852 O O . ILE A 1 113 ? 3.651 2.935 1.742 1.00 92.00 113 ILE A O 1
ATOM 856 N N . ALA A 1 114 ? 3.330 2.523 3.932 1.00 91.62 114 ALA A N 1
ATOM 857 C CA . ALA A 1 114 ? 2.282 3.523 4.110 1.00 91.62 114 ALA A CA 1
ATOM 858 C C . ALA A 1 114 ? 2.555 4.418 5.319 1.00 91.62 114 ALA A C 1
ATOM 860 O O . ALA A 1 114 ? 2.916 3.925 6.387 1.00 91.62 114 ALA A O 1
ATOM 861 N N . SER A 1 115 ? 2.346 5.725 5.158 1.00 89.56 115 SER A N 1
ATOM 862 C CA . SER A 1 115 ? 2.315 6.661 6.278 1.00 89.56 115 SER A CA 1
ATOM 863 C C . SER A 1 115 ? 1.042 6.466 7.101 1.00 89.56 115 SER A C 1
ATOM 865 O O . SER A 1 115 ? -0.059 6.421 6.550 1.00 89.56 115 SER A O 1
ATOM 867 N N . THR A 1 116 ? 1.181 6.405 8.416 1.00 86.56 116 THR A N 1
ATOM 868 C CA . THR A 1 116 ? 0.071 6.379 9.371 1.00 86.56 116 THR A CA 1
ATOM 869 C C . THR A 1 116 ? -0.399 7.799 9.702 1.00 86.56 116 THR A C 1
ATOM 871 O O . THR A 1 116 ? 0.300 8.782 9.439 1.00 86.56 116 THR A O 1
ATOM 874 N N . ALA A 1 117 ? -1.566 7.924 10.343 1.00 80.31 117 ALA A N 1
ATOM 875 C CA . ALA A 1 117 ? -2.068 9.212 10.837 1.00 80.31 117 ALA A CA 1
ATOM 876 C C . ALA A 1 117 ? -1.144 9.857 11.890 1.00 80.31 117 ALA A C 1
ATOM 878 O O . ALA A 1 117 ? -1.105 11.077 12.014 1.00 80.31 117 ALA A O 1
ATOM 879 N N . THR A 1 118 ? -0.361 9.050 12.614 1.00 81.00 118 THR A N 1
ATOM 880 C CA . THR A 1 118 ? 0.631 9.522 13.594 1.00 81.00 118 THR A CA 1
ATOM 881 C C . THR A 1 118 ? 1.939 9.974 12.941 1.00 81.00 118 THR A C 1
ATOM 883 O O . THR A 1 118 ? 2.840 10.464 13.615 1.00 81.00 118 THR A O 1
ATOM 886 N N . GLY A 1 119 ? 2.056 9.835 11.617 1.00 78.75 119 GLY A N 1
ATOM 887 C CA . GLY A 1 119 ? 3.211 10.269 10.846 1.00 78.75 119 GLY A CA 1
ATOM 888 C C . GLY A 1 119 ? 4.382 9.287 10.839 1.00 78.75 119 GLY A C 1
ATOM 889 O O . GLY A 1 119 ? 5.436 9.648 10.307 1.00 78.75 119 GLY A O 1
ATOM 890 N N . THR A 1 120 ? 4.197 8.082 11.384 1.00 85.38 120 THR A N 1
ATOM 891 C CA . THR A 1 120 ? 5.123 6.948 11.255 1.00 85.38 120 THR A CA 1
ATOM 892 C C . THR A 1 120 ? 4.862 6.183 9.955 1.00 85.38 120 THR A C 1
ATOM 894 O O . THR A 1 120 ? 3.877 6.444 9.264 1.00 85.38 120 THR A O 1
ATOM 897 N N . TYR A 1 121 ? 5.745 5.251 9.594 1.00 88.00 121 TYR A N 1
ATOM 898 C CA . TYR A 1 121 ? 5.555 4.398 8.419 1.00 88.00 121 TYR A CA 1
ATOM 899 C C . TYR A 1 121 ? 5.423 2.948 8.840 1.00 88.00 121 TYR A C 1
ATOM 901 O O . TYR A 1 121 ? 6.221 2.458 9.634 1.00 88.00 121 TYR A O 1
ATOM 909 N N . VAL A 1 122 ? 4.426 2.281 8.267 1.00 89.75 122 VAL A N 1
ATOM 910 C CA . VAL A 1 122 ? 4.210 0.843 8.407 1.00 89.75 122 VAL A CA 1
ATOM 911 C C . VAL A 1 122 ? 4.561 0.148 7.103 1.00 89.75 122 VAL A C 1
ATOM 913 O O . VAL A 1 122 ? 4.304 0.662 6.008 1.00 89.75 122 VAL A O 1
ATOM 916 N N . ILE A 1 123 ? 5.168 -1.028 7.224 1.00 91.00 123 ILE A N 1
ATOM 917 C CA . ILE A 1 123 ? 5.638 -1.825 6.095 1.00 91.00 123 ILE A CA 1
ATOM 918 C C . ILE A 1 123 ? 4.853 -3.123 6.103 1.00 91.00 123 ILE A C 1
ATOM 920 O O . ILE A 1 123 ? 5.008 -3.944 6.995 1.00 91.00 123 ILE A O 1
ATOM 924 N N . ILE A 1 124 ? 4.009 -3.323 5.102 1.00 88.88 124 ILE A N 1
ATOM 925 C CA . ILE A 1 124 ? 3.126 -4.478 4.995 1.00 88.88 124 ILE A CA 1
ATOM 926 C C . ILE A 1 124 ? 3.624 -5.351 3.852 1.00 88.88 124 ILE A C 1
ATOM 928 O O . ILE A 1 124 ? 3.545 -4.990 2.674 1.00 88.88 124 ILE A O 1
ATOM 932 N N . CYS A 1 125 ? 4.132 -6.527 4.197 1.00 85.25 125 CYS A N 1
ATOM 933 C CA . CYS A 1 125 ? 4.491 -7.555 3.240 1.00 85.25 125 CYS A CA 1
ATOM 934 C C . CYS A 1 125 ? 3.326 -8.518 3.005 1.00 85.25 125 CYS A C 1
ATOM 936 O O . CYS A 1 125 ? 2.750 -9.033 3.959 1.00 85.25 125 CYS A O 1
ATOM 938 N N . PRO A 1 126 ? 3.032 -8.871 1.746 1.00 79.75 126 PRO A N 1
ATOM 939 C CA . PRO A 1 126 ? 1.946 -9.795 1.410 1.00 79.75 126 PRO A CA 1
ATOM 940 C C . PRO A 1 126 ? 2.153 -11.202 1.989 1.00 79.75 126 PRO A C 1
ATOM 942 O O . PRO A 1 126 ? 1.194 -11.918 2.235 1.00 79.75 126 PRO A O 1
ATOM 945 N N . THR A 1 127 ? 3.411 -11.610 2.172 1.00 80.06 127 THR A N 1
ATOM 946 C CA . THR A 1 127 ? 3.796 -12.953 2.617 1.00 80.06 127 THR A CA 1
ATOM 947 C C . THR A 1 127 ? 4.030 -13.045 4.118 1.00 80.06 127 THR A C 1
ATOM 949 O O . THR A 1 127 ? 3.918 -14.130 4.674 1.00 80.06 127 THR A O 1
ATOM 952 N N . ARG A 1 128 ? 4.400 -11.935 4.766 1.00 79.38 128 ARG A N 1
ATOM 953 C CA . ARG A 1 128 ? 4.864 -11.915 6.162 1.00 79.38 128 ARG A CA 1
ATOM 954 C C . ARG A 1 128 ? 4.031 -11.006 7.071 1.00 79.38 128 ARG A C 1
ATOM 956 O O . ARG A 1 128 ? 4.224 -11.038 8.277 1.00 79.38 128 ARG A O 1
ATOM 963 N N . GLY A 1 129 ? 3.098 -10.237 6.514 1.00 85.06 129 GLY A N 1
ATOM 964 C CA . GLY A 1 129 ? 2.332 -9.242 7.258 1.00 85.06 129 GLY A CA 1
ATOM 965 C C . GLY A 1 129 ? 3.148 -7.982 7.540 1.00 85.06 129 GLY A C 1
ATOM 966 O O . GLY A 1 129 ? 4.029 -7.614 6.759 1.00 85.06 129 GLY A O 1
ATOM 967 N N . GLU A 1 130 ? 2.822 -7.302 8.634 1.00 87.69 130 GLU A N 1
ATOM 968 C CA . GLU A 1 130 ? 3.497 -6.077 9.061 1.00 87.69 130 GLU A CA 1
ATOM 969 C C . GLU A 1 130 ? 4.931 -6.355 9.541 1.00 87.69 130 GLU A C 1
ATOM 971 O O . GLU A 1 130 ? 5.186 -7.313 10.271 1.00 87.69 130 GLU A O 1
ATOM 976 N N . LEU A 1 131 ? 5.879 -5.525 9.106 1.00 85.56 131 LEU A N 1
ATOM 977 C CA . LEU A 1 131 ? 7.286 -5.580 9.486 1.00 85.56 131 LEU A CA 1
ATOM 978 C C . LEU A 1 131 ? 7.634 -4.357 10.336 1.00 85.56 131 LEU A C 1
ATOM 980 O O . LEU A 1 131 ? 7.330 -3.227 9.960 1.00 85.56 131 LEU A O 1
ATOM 984 N N . SER A 1 132 ? 8.294 -4.598 11.468 1.00 83.62 132 SER A N 1
ATOM 985 C CA . SER A 1 132 ? 8.523 -3.614 12.532 1.00 83.62 132 SER A CA 1
ATOM 986 C C . SER A 1 132 ? 9.923 -2.987 12.533 1.00 83.62 132 SER A C 1
ATOM 988 O O . SER A 1 132 ? 10.377 -2.519 13.575 1.00 83.62 132 SER A O 1
ATOM 990 N N . PHE A 1 133 ? 10.643 -3.001 11.409 1.00 83.25 133 PHE A N 1
ATOM 991 C CA . PHE A 1 133 ? 11.961 -2.363 11.331 1.00 83.25 133 PHE A CA 1
ATOM 992 C C . PHE A 1 133 ? 11.855 -0.872 11.000 1.00 83.25 133 PHE A C 1
ATOM 994 O O . PHE A 1 133 ? 10.935 -0.427 10.311 1.00 83.25 133 PHE A O 1
ATOM 1001 N N . ALA A 1 134 ? 12.820 -0.089 11.488 1.00 83.81 134 ALA A N 1
ATOM 1002 C CA . ALA A 1 134 ? 12.852 1.351 11.265 1.00 83.81 134 ALA A CA 1
ATOM 1003 C C . ALA A 1 134 ? 13.142 1.680 9.784 1.00 83.81 134 ALA A C 1
ATOM 1005 O O . ALA A 1 134 ? 14.011 1.038 9.179 1.00 83.81 134 ALA A O 1
ATOM 1006 N N . PRO A 1 135 ? 12.476 2.689 9.189 1.00 84.25 135 PRO A N 1
ATOM 1007 C CA . PRO A 1 135 ? 12.868 3.221 7.887 1.00 84.25 135 PRO A CA 1
ATOM 1008 C C . PRO A 1 135 ? 14.333 3.670 7.895 1.00 84.25 135 PRO A C 1
ATOM 1010 O O . PRO A 1 135 ? 14.840 4.101 8.929 1.00 84.25 135 PRO A O 1
ATOM 1013 N N . ASP A 1 136 ? 15.012 3.563 6.753 1.00 87.12 136 ASP A N 1
ATOM 1014 C CA . ASP A 1 136 ? 16.424 3.947 6.570 1.00 87.12 136 ASP A CA 1
ATOM 1015 C C . ASP A 1 136 ? 17.443 3.154 7.418 1.00 87.12 136 ASP A C 1
ATOM 1017 O O . ASP A 1 136 ? 18.637 3.454 7.409 1.00 87.12 136 ASP A O 1
ATOM 1021 N N . SER A 1 137 ? 17.001 2.104 8.114 1.00 88.00 137 SER A N 1
ATOM 1022 C CA . SER A 1 137 ? 17.885 1.163 8.805 1.00 88.00 137 SER A CA 1
ATOM 1023 C C . SER A 1 137 ? 18.590 0.202 7.829 1.00 88.00 137 SER A C 1
ATOM 1025 O O . SER A 1 137 ? 18.156 0.031 6.687 1.00 88.00 137 SER A O 1
ATOM 1027 N N . PRO A 1 138 ? 19.663 -0.490 8.251 1.00 87.88 138 PRO A N 1
ATOM 1028 C CA . PRO A 1 138 ? 20.268 -1.551 7.443 1.00 87.88 138 PRO A CA 1
ATOM 1029 C C . PRO A 1 138 ? 19.256 -2.635 7.036 1.00 87.88 138 PRO A C 1
ATOM 1031 O O . PRO A 1 138 ? 19.200 -3.016 5.868 1.00 87.88 138 PRO A O 1
ATOM 1034 N N . GLU A 1 139 ? 18.380 -3.037 7.963 1.00 88.88 139 GLU A N 1
ATOM 1035 C CA . GLU A 1 139 ? 17.321 -4.030 7.733 1.00 88.88 139 GLU A CA 1
ATOM 1036 C C . GLU A 1 139 ? 16.341 -3.590 6.638 1.00 88.88 139 GLU A C 1
ATOM 1038 O O . GLU A 1 139 ? 15.904 -4.404 5.822 1.00 88.88 139 GLU A O 1
ATOM 1043 N N . TRP A 1 140 ? 16.040 -2.289 6.569 1.00 89.75 140 TRP A N 1
ATOM 1044 C CA . TRP A 1 140 ? 15.231 -1.704 5.504 1.00 89.75 140 TRP A CA 1
ATOM 1045 C C . TRP A 1 140 ? 15.872 -1.895 4.127 1.00 89.75 140 TRP A C 1
ATOM 1047 O O . TRP A 1 140 ? 15.199 -2.317 3.182 1.00 89.75 140 TRP A O 1
ATOM 1057 N N . PHE A 1 141 ? 17.174 -1.631 3.997 1.00 89.12 141 PHE A N 1
ATOM 1058 C CA . PHE A 1 141 ? 17.874 -1.787 2.721 1.00 89.12 141 PHE A CA 1
ATOM 1059 C C . PHE A 1 141 ? 18.057 -3.252 2.325 1.00 89.12 141 PHE A C 1
ATOM 1061 O O . PHE A 1 141 ? 17.913 -3.575 1.142 1.00 89.12 141 PHE A O 1
ATOM 1068 N N . ASP A 1 142 ? 18.319 -4.131 3.292 1.00 89.12 142 ASP A N 1
ATOM 1069 C CA . ASP A 1 142 ? 18.403 -5.575 3.068 1.00 89.12 142 ASP A CA 1
ATOM 1070 C C . ASP A 1 142 ? 17.059 -6.124 2.597 1.00 89.12 142 ASP A C 1
ATOM 1072 O O . ASP A 1 142 ? 16.982 -6.836 1.592 1.00 89.12 142 ASP A O 1
ATOM 1076 N N . TRP A 1 143 ? 15.970 -5.707 3.244 1.00 89.06 143 TRP A N 1
ATOM 1077 C CA . TRP A 1 143 ? 14.622 -6.048 2.820 1.00 89.06 143 TRP A CA 1
ATOM 1078 C C . TRP A 1 143 ? 14.317 -5.524 1.413 1.00 89.06 143 TRP A C 1
ATOM 1080 O O . TRP A 1 143 ? 13.912 -6.309 0.554 1.00 89.06 143 TRP A O 1
ATOM 1090 N N . LEU A 1 144 ? 14.580 -4.245 1.119 1.00 89.06 144 LEU A N 1
ATOM 1091 C CA . LEU A 1 144 ? 14.413 -3.689 -0.228 1.00 89.06 144 LEU A CA 1
ATOM 1092 C C . LEU A 1 144 ? 15.242 -4.451 -1.268 1.00 89.06 144 LEU A C 1
ATOM 1094 O O . LEU A 1 144 ? 14.800 -4.613 -2.407 1.00 89.06 144 LEU A O 1
ATOM 1098 N N . ALA A 1 145 ? 16.427 -4.949 -0.906 1.00 87.12 145 ALA A N 1
ATOM 1099 C CA . ALA A 1 145 ? 17.264 -5.721 -1.813 1.00 87.12 145 ALA A CA 1
ATOM 1100 C C . ALA A 1 145 ? 16.603 -7.033 -2.261 1.00 87.12 145 ALA A C 1
ATOM 1102 O O . ALA A 1 145 ? 16.825 -7.437 -3.408 1.00 87.12 145 ALA A O 1
ATOM 1103 N N . THR A 1 146 ? 15.751 -7.629 -1.417 1.00 86.62 146 THR A N 1
ATOM 1104 C CA . THR A 1 146 ? 14.960 -8.830 -1.745 1.00 86.62 146 THR A CA 1
ATOM 1105 C C . THR A 1 146 ? 13.808 -8.560 -2.715 1.00 86.62 146 THR A C 1
ATOM 1107 O O . THR A 1 146 ? 13.296 -9.485 -3.350 1.00 86.62 146 THR A O 1
ATOM 1110 N N . LEU A 1 147 ? 13.391 -7.299 -2.861 1.00 87.50 147 LEU A N 1
ATOM 1111 C CA . LEU A 1 147 ? 12.210 -6.934 -3.629 1.00 87.50 147 LEU A CA 1
ATOM 1112 C C . LEU A 1 147 ? 12.530 -6.620 -5.092 1.00 87.50 147 LEU A C 1
ATOM 1114 O O . LEU A 1 147 ? 13.548 -6.022 -5.440 1.00 87.50 147 LEU A O 1
ATOM 1118 N N . SER A 1 148 ? 11.582 -6.959 -5.967 1.00 86.88 148 SER A N 1
ATOM 1119 C CA . SER A 1 148 ? 11.561 -6.496 -7.360 1.00 86.88 148 SER A CA 1
ATOM 1120 C C . SER A 1 148 ? 10.685 -5.260 -7.562 1.00 86.88 148 SER A C 1
ATOM 1122 O O . SER A 1 148 ? 10.820 -4.564 -8.565 1.00 86.88 148 SER A O 1
ATOM 1124 N N . SER A 1 149 ? 9.737 -5.021 -6.656 1.00 89.56 149 SER A N 1
ATOM 1125 C CA . SER A 1 149 ? 8.737 -3.959 -6.766 1.00 89.56 149 SER A CA 1
ATOM 1126 C C . SER A 1 149 ? 7.978 -3.784 -5.456 1.00 89.56 149 SER A C 1
ATOM 1128 O O . SER A 1 149 ? 7.716 -4.774 -4.775 1.00 89.56 149 SER A O 1
ATOM 1130 N N . PHE A 1 150 ? 7.575 -2.556 -5.143 1.00 92.06 150 PHE A N 1
ATOM 1131 C CA . PHE A 1 150 ? 6.756 -2.219 -3.978 1.00 92.06 150 PHE A CA 1
ATOM 1132 C C . PHE A 1 150 ? 5.882 -0.991 -4.259 1.00 92.06 150 PHE A C 1
ATOM 1134 O O . PHE A 1 150 ? 6.074 -0.274 -5.245 1.00 92.06 150 PHE A O 1
ATOM 1141 N N . ARG A 1 151 ? 4.896 -0.749 -3.397 1.00 93.38 151 ARG A N 1
ATOM 1142 C CA . ARG A 1 151 ? 4.047 0.445 -3.409 1.00 93.38 151 ARG A CA 1
ATOM 1143 C C . ARG A 1 151 ? 4.399 1.328 -2.225 1.00 93.38 151 ARG A C 1
ATOM 1145 O O . ARG A 1 151 ? 4.563 0.830 -1.118 1.00 93.38 151 ARG A O 1
ATOM 1152 N N . PHE A 1 152 ? 4.464 2.629 -2.463 1.00 93.88 152 PHE A N 1
ATOM 1153 C CA . PHE A 1 152 ? 4.703 3.630 -1.435 1.00 93.88 152 PHE A CA 1
ATOM 1154 C C . PHE A 1 152 ? 3.528 4.607 -1.392 1.00 93.88 152 PHE A C 1
ATOM 1156 O O . PHE A 1 152 ? 3.129 5.166 -2.418 1.00 93.88 152 PHE A O 1
ATOM 1163 N N . VAL A 1 153 ? 2.959 4.782 -0.206 1.00 93.25 153 VAL A N 1
ATOM 1164 C CA . VAL A 1 153 ? 1.903 5.740 0.110 1.00 93.25 153 VAL A CA 1
ATOM 1165 C C . VAL A 1 153 ? 2.465 6.656 1.181 1.00 93.25 153 VAL A C 1
ATOM 1167 O O . VAL A 1 153 ? 2.554 6.294 2.349 1.00 93.25 153 VAL A O 1
ATOM 1170 N N . GLY A 1 154 ? 2.911 7.816 0.732 1.00 89.94 154 GLY A N 1
ATOM 1171 C CA . GLY A 1 154 ? 3.470 8.847 1.574 1.00 89.94 154 GLY A CA 1
ATOM 1172 C C . GLY A 1 154 ? 2.438 9.863 2.036 1.00 89.94 154 GLY A C 1
ATOM 1173 O O . GLY A 1 154 ? 1.275 9.838 1.626 1.00 89.94 154 GLY A O 1
ATOM 1174 N N . LYS A 1 155 ? 2.903 10.814 2.843 1.00 89.88 155 LYS A N 1
ATOM 1175 C CA . LYS A 1 155 ? 2.081 11.928 3.343 1.00 89.88 155 LYS A CA 1
ATOM 1176 C C . LYS A 1 155 ? 1.714 12.890 2.219 1.00 89.88 155 LYS A C 1
ATOM 1178 O O . LYS A 1 155 ? 0.616 13.434 2.194 1.00 89.88 155 LYS A O 1
ATOM 1183 N N . LEU A 1 156 ? 2.648 13.092 1.289 1.00 87.25 156 LEU A N 1
ATOM 1184 C CA . LEU A 1 156 ? 2.532 14.073 0.210 1.00 87.25 156 LEU A CA 1
ATOM 1185 C C . LEU A 1 156 ? 2.129 13.454 -1.134 1.00 87.25 156 LEU A C 1
ATOM 1187 O O . LEU A 1 156 ? 2.016 14.161 -2.133 1.00 87.25 156 LEU A O 1
ATOM 1191 N N . GLY A 1 157 ? 1.923 12.137 -1.196 1.00 90.12 157 GLY A N 1
ATOM 1192 C CA . GLY A 1 157 ? 1.577 11.471 -2.444 1.00 90.12 157 GLY A CA 1
ATOM 1193 C C . GLY A 1 157 ? 1.758 9.963 -2.411 1.00 90.12 157 GLY A C 1
ATOM 1194 O O . GLY A 1 157 ? 1.979 9.348 -1.376 1.00 90.12 157 GLY A O 1
ATOM 1195 N N . ARG A 1 158 ? 1.682 9.337 -3.585 1.00 92.62 158 ARG A N 1
ATOM 1196 C CA . ARG A 1 158 ? 1.864 7.887 -3.738 1.00 92.62 158 ARG A CA 1
ATOM 1197 C C . ARG A 1 158 ? 2.652 7.565 -4.993 1.00 92.62 158 ARG A C 1
ATOM 1199 O O . ARG A 1 158 ? 2.505 8.250 -6.002 1.00 92.62 158 ARG A O 1
ATOM 1206 N N . LEU A 1 159 ? 3.416 6.480 -4.961 1.00 93.25 159 LEU A N 1
ATOM 1207 C CA . LEU A 1 159 ? 4.150 5.965 -6.114 1.00 93.25 159 LEU A CA 1
ATOM 1208 C C . LEU A 1 159 ? 4.224 4.437 -6.090 1.00 93.25 159 LEU A C 1
ATOM 1210 O O . LEU A 1 159 ? 4.019 3.792 -5.062 1.00 93.25 159 LEU A O 1
ATOM 1214 N N . SER A 1 160 ? 4.502 3.839 -7.245 1.00 93.00 160 SER A N 1
ATOM 1215 C CA . SER A 1 160 ? 4.909 2.434 -7.334 1.00 93.00 160 SER A CA 1
ATOM 1216 C C . SER A 1 160 ? 6.368 2.384 -7.757 1.00 93.00 160 SER A C 1
ATOM 1218 O O . SER A 1 160 ? 6.750 3.052 -8.709 1.00 93.00 160 SER A O 1
ATOM 1220 N N . ALA A 1 161 ? 7.185 1.619 -7.046 1.00 93.31 161 ALA A N 1
ATOM 1221 C CA . ALA A 1 161 ? 8.595 1.453 -7.352 1.00 93.31 161 ALA A CA 1
ATOM 1222 C C . ALA A 1 161 ? 8.836 0.059 -7.935 1.00 93.31 161 ALA A C 1
ATOM 1224 O O . ALA A 1 161 ? 8.255 -0.932 -7.489 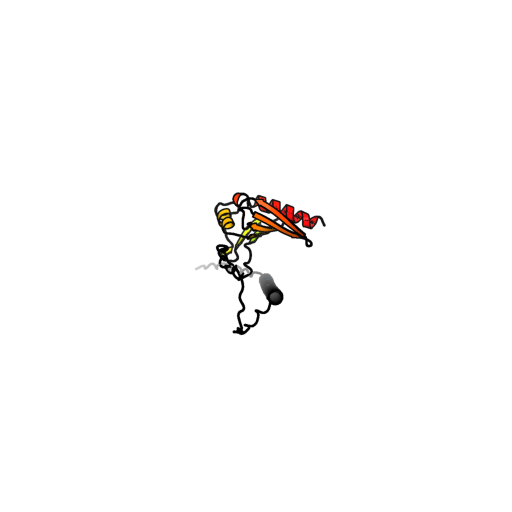1.00 93.31 161 ALA A O 1
ATOM 1225 N N . SER A 1 162 ? 9.702 -0.033 -8.938 1.00 91.12 162 SER A N 1
ATOM 1226 C CA . SER A 1 162 ? 10.152 -1.306 -9.499 1.00 91.12 162 SER A CA 1
ATOM 1227 C C . SER A 1 162 ? 11.633 -1.268 -9.822 1.00 91.12 162 SER A C 1
ATOM 1229 O O . SER A 1 162 ? 12.156 -0.247 -10.270 1.00 91.12 162 SER A O 1
ATOM 1231 N N . ARG A 1 163 ? 12.307 -2.392 -9.597 1.00 88.12 163 ARG A N 1
ATOM 1232 C CA . ARG A 1 163 ? 13.694 -2.582 -9.991 1.00 88.12 163 ARG A CA 1
ATOM 1233 C C . ARG A 1 163 ? 13.747 -2.960 -11.466 1.00 88.12 163 ARG A C 1
ATOM 1235 O O . ARG A 1 163 ? 13.000 -3.827 -11.931 1.00 88.12 163 ARG A O 1
ATOM 1242 N N . ASN A 1 164 ? 14.650 -2.324 -12.202 1.00 80.31 164 ASN A N 1
ATOM 1243 C CA . ASN A 1 164 ? 14.890 -2.684 -13.590 1.00 80.31 164 ASN A CA 1
ATOM 1244 C C . ASN A 1 164 ? 15.550 -4.075 -13.657 1.00 80.31 164 ASN A C 1
ATOM 1246 O O . ASN A 1 164 ? 16.538 -4.339 -12.980 1.00 80.31 164 ASN A O 1
ATOM 1250 N N . ARG A 1 165 ? 15.019 -4.978 -14.489 1.00 69.00 165 ARG A N 1
ATOM 1251 C CA . ARG A 1 165 ? 15.451 -6.388 -14.564 1.00 69.00 165 ARG A CA 1
ATOM 1252 C C . ARG A 1 165 ? 16.898 -6.590 -15.028 1.00 69.00 165 ARG A C 1
ATOM 1254 O O . ARG A 1 165 ? 17.406 -7.695 -14.891 1.00 69.00 165 ARG A O 1
ATOM 1261 N N . GLY A 1 166 ? 17.550 -5.550 -15.550 1.00 69.25 166 GLY A N 1
ATOM 1262 C CA . GLY A 1 166 ? 18.949 -5.598 -15.992 1.00 69.25 166 GLY A CA 1
ATOM 1263 C C . GLY A 1 166 ? 19.879 -4.581 -15.327 1.00 69.25 166 GLY A C 1
ATOM 1264 O O . GLY A 1 166 ? 21.047 -4.516 -15.695 1.00 69.25 166 GLY A O 1
ATOM 1265 N N . ARG A 1 167 ? 19.395 -3.752 -14.391 1.00 71.12 167 ARG A N 1
ATOM 1266 C CA . ARG A 1 167 ? 20.214 -2.719 -13.735 1.00 71.12 167 ARG A CA 1
ATOM 1267 C C . ARG A 1 167 ? 19.881 -2.640 -12.246 1.00 71.12 167 ARG A C 1
ATOM 1269 O O . ARG A 1 167 ? 18.710 -2.751 -11.894 1.00 71.12 167 ARG A O 1
ATOM 1276 N N . PRO A 1 168 ? 20.856 -2.361 -11.365 1.00 76.06 168 PRO A N 1
ATOM 1277 C CA . PRO A 1 168 ? 20.618 -2.205 -9.929 1.00 76.06 168 PRO A CA 1
ATOM 1278 C C . PRO A 1 168 ? 19.885 -0.895 -9.577 1.00 76.06 168 PRO A C 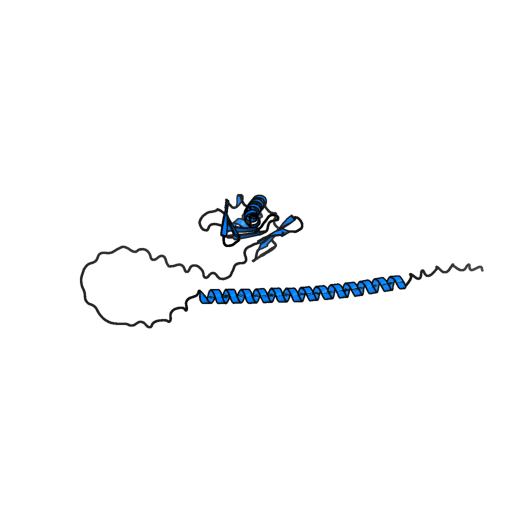1
ATOM 1280 O O . PRO A 1 168 ? 19.980 -0.425 -8.446 1.00 76.06 168 PRO A O 1
ATOM 1283 N N . CYS A 1 169 ? 19.157 -0.302 -10.530 1.00 87.31 169 CYS A N 1
ATOM 1284 C CA . CYS A 1 169 ? 18.421 0.933 -10.349 1.00 87.31 169 CYS A CA 1
ATOM 1285 C C . CYS A 1 169 ? 16.921 0.684 -10.171 1.00 87.31 169 CYS A C 1
ATOM 1287 O O . CYS A 1 169 ? 16.318 -0.240 -10.732 1.00 87.31 169 CYS A O 1
ATOM 1289 N N . TRP A 1 170 ? 16.328 1.562 -9.382 1.00 92.81 170 TRP A N 1
ATOM 1290 C CA . TRP A 1 170 ? 14.914 1.629 -9.103 1.00 92.81 170 TRP A CA 1
ATOM 1291 C C . TRP A 1 170 ? 14.265 2.722 -9.933 1.00 92.81 170 TRP A C 1
ATOM 1293 O O . TRP A 1 170 ? 14.838 3.788 -10.154 1.00 92.81 170 TRP A O 1
ATOM 1303 N N . MET A 1 171 ? 13.043 2.445 -10.367 1.00 91.19 171 MET A N 1
ATOM 1304 C CA . MET A 1 171 ? 12.195 3.376 -11.092 1.00 91.19 171 MET A CA 1
ATOM 1305 C C . MET A 1 171 ? 10.896 3.552 -10.312 1.00 91.19 171 MET A C 1
ATOM 1307 O O . MET A 1 171 ? 10.215 2.564 -10.025 1.00 91.19 171 MET A O 1
ATOM 1311 N N . ALA A 1 172 ? 10.549 4.793 -9.991 1.00 92.88 172 ALA A N 1
ATOM 1312 C CA . ALA A 1 172 ? 9.210 5.176 -9.578 1.00 92.88 172 ALA A CA 1
ATOM 1313 C C . ALA A 1 172 ? 8.345 5.348 -10.819 1.00 92.88 172 ALA A C 1
ATOM 1315 O O . ALA A 1 172 ? 8.779 5.938 -11.804 1.00 92.88 172 ALA A O 1
ATOM 1316 N N . TYR A 1 173 ? 7.108 4.886 -10.759 1.00 91.00 173 TYR A N 1
ATOM 1317 C CA . TYR A 1 173 ? 6.124 5.161 -11.784 1.00 91.00 173 TYR A CA 1
ATOM 1318 C C . TYR A 1 173 ? 4.745 5.391 -11.184 1.00 91.00 173 TYR A C 1
ATOM 1320 O O . TYR A 1 173 ? 4.395 4.885 -10.107 1.00 91.00 173 TYR A O 1
ATOM 1328 N N . ARG A 1 174 ? 3.939 6.161 -11.911 1.00 90.06 174 ARG A N 1
ATOM 1329 C CA . ARG A 1 174 ? 2.536 6.384 -11.593 1.00 90.06 174 ARG A CA 1
ATOM 1330 C C . ARG A 1 174 ? 1.730 6.666 -12.850 1.00 90.06 174 ARG A C 1
ATOM 1332 O O . ARG A 1 174 ? 2.160 7.419 -13.718 1.00 90.06 174 ARG A O 1
ATOM 1339 N N . ARG A 1 175 ? 0.530 6.089 -12.906 1.00 86.50 175 ARG A N 1
ATOM 1340 C CA . ARG A 1 175 ? -0.445 6.373 -13.957 1.00 86.50 175 ARG A CA 1
ATOM 1341 C C . ARG A 1 175 ? -1.411 7.462 -13.492 1.00 86.50 175 ARG A C 1
ATOM 1343 O O . ARG A 1 175 ? -2.035 7.307 -12.443 1.00 86.50 175 ARG A O 1
ATOM 1350 N N . ILE A 1 176 ? -1.504 8.545 -14.253 1.00 86.50 176 ILE A N 1
ATOM 1351 C CA . ILE A 1 176 ? -2.330 9.728 -13.980 1.00 86.50 176 ILE A CA 1
ATOM 1352 C C . ILE A 1 176 ? -2.989 10.121 -15.304 1.00 86.50 176 ILE A C 1
ATOM 1354 O O . ILE A 1 176 ? -2.284 10.270 -16.294 1.00 86.50 176 ILE A O 1
ATOM 1358 N N . HIS A 1 177 ? -4.322 10.224 -15.343 1.00 83.50 177 HIS A N 1
ATOM 1359 C CA . HIS A 1 177 ? -5.087 10.619 -16.541 1.00 83.50 177 HIS A CA 1
ATOM 1360 C C . HIS A 1 177 ? -4.650 9.916 -17.846 1.00 83.50 177 HIS A C 1
ATOM 1362 O O . HIS A 1 177 ? -4.528 10.529 -18.895 1.00 83.50 177 HIS A O 1
ATOM 1368 N N . GLY A 1 178 ? -4.362 8.611 -17.783 1.00 83.44 178 GLY A N 1
ATOM 1369 C CA . GLY A 1 178 ? -3.912 7.832 -18.946 1.00 83.44 178 GLY A CA 1
ATOM 1370 C C . GLY A 1 178 ? -2.411 7.923 -19.260 1.00 83.44 178 GLY A C 1
ATOM 1371 O O . GLY A 1 178 ? -1.899 7.027 -19.930 1.00 83.44 178 GLY A O 1
ATOM 1372 N N . HIS A 1 179 ? -1.689 8.895 -18.699 1.00 85.25 179 HIS A N 1
ATOM 1373 C CA . HIS A 1 179 ? -0.240 9.058 -18.838 1.00 85.25 179 HIS A CA 1
ATOM 1374 C C . HIS A 1 179 ? 0.532 8.283 -17.765 1.00 85.25 179 HIS A C 1
ATOM 1376 O O . HIS A 1 179 ? 0.103 8.181 -16.614 1.00 85.25 179 HIS A O 1
ATOM 1382 N N . CYS A 1 180 ? 1.684 7.717 -18.137 1.00 87.94 180 CYS A N 1
ATOM 1383 C CA . CYS A 1 180 ? 2.580 7.012 -17.221 1.00 87.94 180 CYS A CA 1
ATOM 1384 C C . CYS A 1 180 ? 3.822 7.866 -16.951 1.00 87.94 180 CYS A C 1
ATOM 1386 O O . CYS A 1 180 ? 4.719 7.952 -17.787 1.00 87.94 180 CYS A O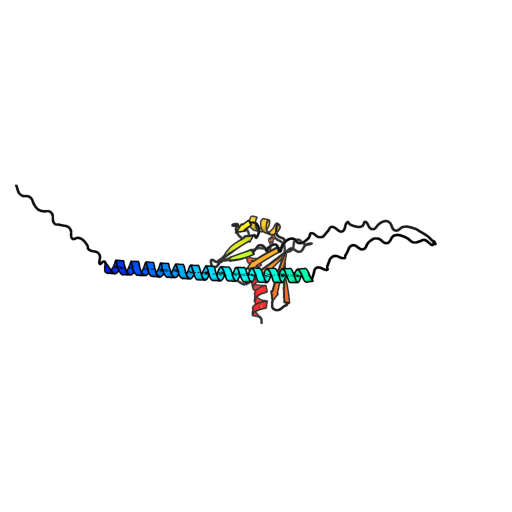 1
ATOM 1388 N N . TYR A 1 181 ? 3.876 8.481 -15.774 1.00 88.00 181 TYR A N 1
ATOM 1389 C CA . TYR A 1 181 ? 5.026 9.254 -15.323 1.00 88.00 181 TYR A CA 1
ATOM 1390 C C . TYR A 1 181 ? 6.033 8.307 -14.690 1.00 88.00 181 TYR A C 1
ATOM 1392 O O . TYR A 1 181 ? 5.657 7.519 -13.824 1.00 88.00 181 TYR A O 1
ATOM 1400 N N . THR A 1 182 ? 7.291 8.375 -15.122 1.00 89.56 182 THR A N 1
ATOM 1401 C CA . THR A 1 182 ? 8.360 7.485 -14.656 1.00 89.56 182 THR A CA 1
ATOM 1402 C C . THR A 1 182 ? 9.588 8.303 -14.259 1.00 89.56 182 THR A C 1
ATOM 1404 O O . THR A 1 182 ? 10.032 9.147 -15.030 1.00 89.56 182 THR A O 1
ATOM 1407 N N . TYR A 1 183 ? 10.147 8.036 -13.079 1.00 90.19 183 TYR A N 1
ATOM 1408 C CA . TYR A 1 183 ? 11.315 8.721 -12.516 1.00 90.19 183 TYR A CA 1
ATOM 1409 C C . TYR A 1 183 ? 12.338 7.711 -11.995 1.00 90.19 183 TYR A C 1
ATOM 1411 O O . TYR A 1 183 ? 11.972 6.674 -11.445 1.00 90.19 183 TYR A O 1
ATOM 1419 N N . GLY A 1 184 ? 13.629 7.999 -12.158 1.00 90.88 184 GLY A N 1
ATOM 1420 C CA . GLY A 1 184 ? 14.698 7.177 -11.592 1.00 90.88 184 GLY A CA 1
ATOM 1421 C C . GLY A 1 184 ? 14.902 7.479 -10.108 1.00 90.88 184 GLY A C 1
ATOM 1422 O O . GLY A 1 184 ? 15.146 8.624 -9.753 1.00 90.88 184 GLY A O 1
ATOM 1423 N N . LEU A 1 185 ? 14.840 6.451 -9.261 1.00 90.12 185 LEU A N 1
ATOM 1424 C CA . LEU A 1 185 ? 15.117 6.530 -7.816 1.00 90.12 185 LEU A CA 1
ATOM 1425 C C . LEU A 1 185 ? 16.577 6.177 -7.470 1.00 90.12 185 LEU A C 1
ATOM 1427 O O . LEU A 1 185 ? 16.996 6.261 -6.321 1.00 90.12 185 LEU A O 1
ATOM 1431 N N . GLY A 1 186 ? 17.359 5.731 -8.456 1.00 89.25 186 GLY A N 1
ATOM 1432 C CA . GLY A 1 186 ? 18.748 5.321 -8.252 1.00 89.25 186 GLY A CA 1
ATOM 1433 C C . GLY A 1 186 ? 18.884 3.932 -7.620 1.00 89.25 186 GLY A C 1
ATOM 1434 O O . GLY A 1 186 ? 18.023 3.069 -7.781 1.00 89.25 186 GLY A O 1
ATOM 1435 N N . ASN A 1 187 ? 20.012 3.677 -6.959 1.00 89.25 187 ASN A N 1
ATOM 1436 C CA . ASN A 1 187 ? 20.299 2.372 -6.353 1.00 89.25 187 ASN A CA 1
ATOM 1437 C C . ASN A 1 187 ? 19.552 2.181 -5.025 1.00 89.25 187 ASN A C 1
ATOM 1439 O O . ASN A 1 187 ? 19.084 3.139 -4.421 1.00 89.25 187 ASN A O 1
ATOM 1443 N N . THR A 1 188 ? 19.521 0.945 -4.512 1.00 86.50 188 THR A N 1
ATOM 1444 C CA . THR A 1 188 ? 18.863 0.617 -3.230 1.00 86.50 188 THR A CA 1
ATOM 1445 C C . THR A 1 188 ? 19.308 1.511 -2.069 1.00 86.50 188 THR A C 1
ATOM 1447 O O . THR A 1 188 ? 18.483 1.893 -1.257 1.00 86.50 188 THR A O 1
ATOM 1450 N N . LYS A 1 189 ? 20.583 1.921 -2.031 1.00 86.31 189 LYS A N 1
ATOM 1451 C CA . LYS A 1 189 ? 21.128 2.805 -0.984 1.00 86.31 189 LYS A CA 1
ATOM 1452 C C . LYS A 1 189 ? 20.556 4.232 -1.001 1.00 86.31 189 LYS A C 1
ATOM 1454 O O . LYS A 1 189 ? 20.668 4.933 -0.007 1.00 86.31 189 LYS A O 1
ATOM 1459 N N . HIS A 1 190 ? 19.974 4.665 -2.120 1.00 85.38 190 HIS A N 1
ATOM 1460 C CA . HIS A 1 190 ? 19.358 5.990 -2.265 1.00 85.38 190 HIS A CA 1
ATOM 1461 C C . HIS A 1 190 ? 17.848 5.973 -2.007 1.00 85.38 190 HIS A C 1
ATOM 1463 O O . HIS A 1 190 ? 17.219 7.028 -1.986 1.00 85.38 190 HIS A O 1
ATOM 1469 N N . LEU A 1 191 ? 17.259 4.794 -1.781 1.00 90.25 191 LEU A N 1
ATOM 1470 C CA . LEU A 1 191 ? 15.852 4.642 -1.415 1.00 90.25 191 LEU A CA 1
ATOM 1471 C C . LEU A 1 191 ? 15.643 4.919 0.071 1.00 90.25 191 LEU A C 1
ATOM 1473 O O . LEU A 1 191 ? 15.217 4.043 0.827 1.00 90.25 191 LEU A O 1
ATOM 1477 N N . THR A 1 192 ? 15.965 6.143 0.474 1.00 91.75 192 THR A N 1
ATOM 1478 C CA . THR A 1 192 ? 15.594 6.633 1.793 1.00 91.75 192 THR A CA 1
ATOM 1479 C C . THR A 1 192 ? 14.127 7.036 1.813 1.00 91.75 192 THR A C 1
ATOM 1481 O O . THR A 1 192 ? 13.537 7.382 0.780 1.00 91.75 192 THR A O 1
ATOM 1484 N N . LEU A 1 193 ? 13.536 7.037 3.000 1.00 90.94 193 LEU A N 1
ATOM 1485 C CA . LEU A 1 193 ? 12.174 7.495 3.226 1.00 90.94 193 LEU A CA 1
ATOM 1486 C C . LEU A 1 193 ? 11.975 8.929 2.707 1.00 90.94 193 LEU A C 1
ATOM 1488 O O . LEU A 1 193 ? 11.003 9.211 2.007 1.00 90.94 193 LEU A O 1
ATOM 1492 N N . ALA A 1 194 ? 12.932 9.816 2.991 1.00 91.25 194 ALA A N 1
ATOM 1493 C CA . ALA A 1 194 ? 12.906 11.202 2.530 1.00 91.25 194 ALA A CA 1
ATOM 1494 C C . ALA A 1 194 ? 12.903 11.306 0.995 1.00 91.25 194 ALA A C 1
ATOM 1496 O O . ALA A 1 194 ? 12.144 12.091 0.425 1.00 91.25 194 ALA A O 1
ATOM 1497 N N . HIS A 1 195 ? 13.709 10.485 0.314 1.00 92.25 195 HIS A N 1
ATOM 1498 C CA . HIS A 1 195 ? 13.747 10.470 -1.146 1.00 92.25 195 HIS A CA 1
ATOM 1499 C C . HIS A 1 195 ? 12.431 9.949 -1.745 1.00 92.25 195 HIS A C 1
ATOM 1501 O O . HIS A 1 195 ? 11.916 10.516 -2.710 1.00 92.25 195 HIS A O 1
ATOM 1507 N N . LEU A 1 196 ? 11.844 8.911 -1.143 1.00 92.81 196 LEU A N 1
ATOM 1508 C CA . LEU A 1 196 ? 10.543 8.382 -1.551 1.00 92.81 196 LEU A CA 1
ATOM 1509 C C . LEU A 1 196 ? 9.417 9.406 -1.379 1.00 92.81 196 LEU A C 1
ATOM 1511 O O . LEU A 1 196 ? 8.606 9.556 -2.292 1.00 92.81 196 LEU A O 1
ATOM 1515 N N . GLU A 1 197 ? 9.392 10.147 -0.270 1.00 93.50 197 GLU A N 1
ATOM 1516 C CA . GLU A 1 197 ? 8.443 11.249 -0.058 1.00 93.50 197 GLU A CA 1
ATOM 1517 C C . GLU A 1 197 ? 8.602 12.354 -1.101 1.00 93.50 197 GLU A C 1
ATOM 1519 O O . GLU A 1 197 ? 7.622 12.767 -1.720 1.00 93.50 197 GLU A O 1
ATOM 1524 N N . GLN A 1 198 ? 9.836 12.793 -1.362 1.00 93.25 198 GLN A N 1
ATOM 1525 C CA . GLN A 1 198 ? 10.105 13.827 -2.361 1.00 93.25 198 GLN A CA 1
ATOM 1526 C C . GLN A 1 198 ? 9.609 13.408 -3.754 1.00 93.25 198 GLN A C 1
ATOM 1528 O O . GLN A 1 198 ? 8.985 14.191 -4.478 1.00 93.25 198 GLN A O 1
ATOM 1533 N N . MET A 1 199 ? 9.858 12.157 -4.139 1.00 93.00 199 MET A N 1
ATOM 1534 C CA . MET A 1 199 ? 9.425 11.622 -5.431 1.00 93.00 199 MET A CA 1
ATOM 1535 C C . MET A 1 199 ? 7.915 11.387 -5.479 1.00 93.00 199 MET A C 1
ATOM 1537 O O . MET A 1 199 ? 7.294 11.609 -6.519 1.00 93.00 199 MET A O 1
ATOM 1541 N N . ALA A 1 200 ? 7.299 11.009 -4.359 1.00 92.25 200 ALA A N 1
ATOM 1542 C CA . ALA A 1 200 ? 5.851 10.881 -4.248 1.00 92.25 200 ALA A CA 1
ATOM 1543 C C . ALA A 1 200 ? 5.158 12.241 -4.397 1.00 92.25 200 ALA A C 1
ATOM 1545 O O . ALA A 1 200 ? 4.185 12.331 -5.143 1.00 92.25 200 ALA A O 1
ATOM 1546 N N . ALA A 1 201 ? 5.692 13.293 -3.769 1.00 92.44 201 ALA A N 1
ATOM 1547 C CA . ALA A 1 201 ? 5.214 14.666 -3.916 1.00 92.44 201 ALA A CA 1
ATOM 1548 C C . ALA A 1 201 ? 5.360 15.164 -5.364 1.00 92.44 201 ALA A C 1
ATOM 1550 O O . ALA A 1 201 ? 4.416 15.707 -5.936 1.00 92.44 201 ALA A O 1
ATOM 1551 N N . THR A 1 202 ? 6.508 14.896 -5.997 1.00 91.62 202 THR A N 1
ATOM 1552 C CA . THR A 1 202 ? 6.763 15.248 -7.407 1.00 91.62 202 THR A CA 1
ATOM 1553 C C . THR A 1 202 ? 5.782 14.547 -8.349 1.00 91.62 202 THR A C 1
ATOM 1555 O O . THR A 1 202 ? 5.254 15.147 -9.274 1.00 91.62 202 THR A O 1
ATOM 1558 N N . LEU A 1 203 ? 5.490 13.267 -8.112 1.00 89.88 203 LEU A N 1
ATOM 1559 C CA . LEU A 1 203 ? 4.481 12.532 -8.876 1.00 89.88 203 LEU A CA 1
ATOM 1560 C C . LEU A 1 203 ? 3.047 12.960 -8.547 1.00 89.88 203 LEU A C 1
ATOM 1562 O O . LEU A 1 203 ? 2.133 12.686 -9.325 1.00 89.88 203 LEU A O 1
ATOM 1566 N N . GLN A 1 204 ? 2.814 13.568 -7.388 1.00 90.81 204 GLN A N 1
ATOM 1567 C CA . GLN A 1 204 ? 1.502 14.056 -6.982 1.00 90.81 204 GLN A CA 1
ATOM 1568 C C . GLN A 1 204 ? 1.196 15.438 -7.561 1.00 90.81 204 GLN A C 1
ATOM 1570 O O . GLN A 1 204 ? 0.041 15.670 -7.909 1.00 90.81 204 GLN A O 1
ATOM 1575 N N . SER A 1 205 ? 2.191 16.305 -7.764 1.00 89.00 205 SER A N 1
ATOM 1576 C CA . SER A 1 205 ? 1.975 17.609 -8.408 1.00 89.00 205 SER A CA 1
ATOM 1577 C C . SER A 1 205 ? 1.424 17.479 -9.832 1.00 89.00 205 SER A C 1
ATOM 1579 O O . SER A 1 205 ? 0.554 18.253 -10.211 1.00 89.00 205 SER A O 1
ATOM 1581 N N . HIS A 1 206 ? 1.814 16.438 -10.578 1.00 85.69 206 HIS A N 1
ATOM 1582 C CA . HIS A 1 206 ? 1.239 16.126 -11.899 1.00 85.69 206 HIS A CA 1
ATOM 1583 C C . HIS A 1 206 ? -0.242 15.736 -11.868 1.00 85.69 206 HIS A C 1
ATOM 1585 O O . HIS A 1 206 ? -0.881 15.728 -12.911 1.00 85.69 206 HIS A O 1
ATOM 1591 N N . VAL A 1 207 ? -0.795 15.376 -10.705 1.00 81.50 207 VAL A N 1
ATOM 1592 C CA . VAL A 1 207 ? -2.246 15.168 -10.553 1.00 81.50 207 VAL A CA 1
ATOM 1593 C C . VAL A 1 207 ? -2.955 16.485 -10.308 1.00 81.50 207 VAL A C 1
ATOM 1595 O O . VAL A 1 207 ? -4.016 16.699 -10.867 1.00 81.50 207 VAL A O 1
ATOM 1598 N N . SER A 1 208 ? -2.384 17.337 -9.457 1.00 73.94 208 SER A N 1
ATOM 1599 C CA . SER A 1 208 ? -3.016 18.593 -9.041 1.00 73.94 208 SER A CA 1
ATOM 1600 C C . SER A 1 208 ? -2.858 19.731 -10.055 1.00 73.94 208 SER A C 1
ATOM 1602 O O . SER A 1 208 ? -3.427 20.796 -9.853 1.00 73.94 208 SER A O 1
ATOM 1604 N N . ALA A 1 209 ? -2.048 19.543 -11.100 1.00 65.69 209 ALA A N 1
ATOM 1605 C CA . ALA A 1 209 ? -1.820 20.528 -12.157 1.00 65.69 209 ALA A CA 1
ATOM 1606 C C . ALA A 1 209 ? -2.897 20.522 -13.266 1.00 65.69 209 ALA A C 1
ATOM 1608 O O . ALA A 1 209 ? -2.744 21.244 -14.250 1.00 65.69 209 ALA A O 1
ATOM 1609 N N . PHE A 1 210 ? -3.956 19.721 -13.113 1.00 52.75 210 PHE A N 1
ATOM 1610 C CA . PHE A 1 210 ? -5.108 19.620 -14.015 1.00 52.75 210 PHE A CA 1
ATOM 1611 C C . PHE A 1 210 ? -6.404 19.817 -13.229 1.00 52.75 210 PHE A C 1
ATOM 1613 O O . PHE A 1 210 ? -7.377 20.301 -13.846 1.00 52.75 210 PHE A O 1
#

Secondary structure (DSSP, 8-state):
--PPPPPPPP-----HHHHHHHHHHHHHHHHHHHHHHHHHHHHHHHHHHHHHHHHHHHHHHHHTTSPPPPP----------------------------------S--PPPEEEE-TTS-EEEEETTTEEE-PPTTSHHHHHHHHH-SEEEEE-SS-EEEEEE-TTSSEEEEEEEETTEEEEEEEEEGGG--HHHHHHHHHHHHHHHHT-

Sequence (210 aa):
MHHRPLPSAPSVLLPSAAEGDLRQMLLHLQAQVASLQEQLTHLALEVLRERELHSEQRLRALETLVPPAATPHPSSLAQDQTTTGALPVPPQALASPSRPAPVRIGSRALPLIASTATGTYVIICPTRGELSFAPDSPEWFDWLATLSSFRFVGKLGRLSASRNRGRPCWMAYRRIHGHCYTYGLGNTKHLTLAHLEQMAATLQSHVSAF

Foldseek 3Di:
DDDDDDDDDDPPPDPVVVVVVVVVVVVVVVVVVVVVVVVVVVVVVVVVVVVVVVVVVVVVVVVVVDPDPDDDDDDDDDDDDDDDDDDDDDPDPDPPPPPPPDDPPDPQAFWEWEQDPVRAIWIQHPVPGTDDDHFLDPVNLVVVVPDQKHKYHHPQAIWIWGADPPDQWIKTWDAEPNDIDIDTQGHSNSPGPVSRNVVRNVVVVVNVVD

Radius of gyration: 34.25 Å; chains: 1; bounding box: 60×61×142 Å

pLDDT: mean 75.56, std 21.48, range [29.3, 98.44]